Protein AF-A0A927PDJ2-F1 (afdb_monomer)

Radius of gyration: 34.71 Å; Cα contacts (8 Å, |Δi|>4): 20; chains: 1; bounding box: 77×78×82 Å

Structure (mmCIF, N/CA/C/O backbone):
data_AF-A0A927PDJ2-F1
#
_entry.id   AF-A0A927PDJ2-F1
#
loop_
_atom_site.group_PDB
_atom_site.id
_atom_site.type_symbol
_atom_site.label_atom_id
_atom_site.label_alt_id
_atom_site.label_comp_id
_atom_site.label_asym_id
_atom_site.label_entity_id
_atom_site.label_seq_id
_atom_site.pdbx_PDB_ins_code
_atom_site.Cartn_x
_atom_site.Cartn_y
_atom_site.Cartn_z
_atom_site.occupancy
_atom_site.B_iso_or_equiv
_atom_site.auth_seq_id
_atom_site.auth_comp_id
_atom_site.auth_asym_id
_atom_site.auth_atom_id
_atom_site.pdbx_PDB_model_num
ATOM 1 N N . MET A 1 1 ? -15.426 13.709 21.099 1.00 88.38 1 MET A N 1
ATOM 2 C CA . MET A 1 1 ? -14.169 13.792 20.316 1.00 88.38 1 MET A CA 1
ATOM 3 C C . MET A 1 1 ? -14.455 14.051 18.842 1.00 88.38 1 MET A C 1
ATOM 5 O O . MET A 1 1 ? -15.577 13.805 18.399 1.00 88.38 1 MET A O 1
ATOM 9 N N . GLN A 1 2 ? -13.454 14.528 18.102 1.00 93.75 2 GLN A N 1
ATOM 10 C CA . GLN A 1 2 ? -13.494 14.641 16.637 1.00 93.75 2 GLN A CA 1
ATOM 11 C C . GLN A 1 2 ? -13.082 13.318 15.967 1.00 93.75 2 GLN A C 1
ATOM 13 O O . GLN A 1 2 ? -12.457 12.469 16.603 1.00 93.75 2 GLN A O 1
ATOM 18 N N . CYS A 1 3 ? -13.421 13.139 14.687 1.00 94.88 3 CYS A N 1
ATOM 19 C CA . CYS A 1 3 ? -13.137 11.893 13.962 1.00 94.88 3 CYS A CA 1
ATOM 20 C C . CYS A 1 3 ? -11.627 11.624 13.852 1.00 94.88 3 CYS A C 1
ATOM 22 O O . CYS A 1 3 ? -11.191 10.485 13.950 1.00 94.88 3 CYS A O 1
ATOM 24 N N . GLU A 1 4 ? -10.821 12.668 13.690 1.00 95.00 4 GLU A N 1
ATOM 25 C CA . GLU A 1 4 ? -9.362 12.603 13.574 1.00 95.00 4 GLU A CA 1
ATOM 26 C C . GLU A 1 4 ? -8.723 12.120 14.882 1.00 95.00 4 GLU A C 1
ATOM 28 O O . GLU A 1 4 ? -7.801 11.308 14.872 1.00 95.00 4 GLU A O 1
ATOM 33 N N . GLN A 1 5 ? -9.267 12.567 16.018 1.00 93.12 5 GLN A N 1
ATOM 34 C CA . GLN A 1 5 ? -8.843 12.116 17.345 1.00 93.12 5 GLN A CA 1
ATOM 35 C C . GLN A 1 5 ? -9.188 10.640 17.550 1.00 93.12 5 GLN A C 1
ATOM 37 O O . GLN A 1 5 ? -8.344 9.874 18.006 1.00 93.12 5 GLN A O 1
ATOM 42 N N . PHE A 1 6 ? -10.390 10.219 17.146 1.00 94.88 6 PHE A N 1
ATOM 43 C CA . PHE A 1 6 ? -10.770 8.808 17.158 1.00 94.88 6 PHE A CA 1
ATOM 44 C C . PHE A 1 6 ? -9.815 7.952 16.311 1.00 94.88 6 PHE A C 1
ATOM 46 O O . PHE A 1 6 ? -9.338 6.928 16.788 1.00 94.88 6 PHE A O 1
ATOM 53 N N . LEU A 1 7 ? -9.483 8.392 15.091 1.00 93.75 7 LEU A N 1
ATOM 54 C CA . LEU A 1 7 ? -8.560 7.674 14.205 1.00 93.75 7 LEU A CA 1
ATOM 55 C C . LEU A 1 7 ? -7.171 7.494 14.828 1.00 93.75 7 LEU A C 1
ATOM 57 O O . LEU A 1 7 ? -6.574 6.436 14.662 1.00 93.75 7 LEU A O 1
ATOM 61 N N . SER A 1 8 ? -6.676 8.483 15.578 1.00 94.62 8 SER A N 1
ATOM 62 C CA . SER A 1 8 ? -5.396 8.355 16.290 1.00 94.62 8 SER A CA 1
ATOM 63 C C . SER A 1 8 ? -5.426 7.345 17.445 1.00 94.62 8 SER A C 1
ATOM 65 O O . SER A 1 8 ? -4.392 6.782 17.781 1.00 94.62 8 SER A O 1
ATOM 67 N N . LEU A 1 9 ? -6.604 7.094 18.027 1.00 94.12 9 LEU A N 1
ATOM 68 C CA . LEU A 1 9 ? -6.817 6.148 19.129 1.00 94.12 9 LEU A CA 1
ATOM 69 C C . LEU A 1 9 ? -7.278 4.765 18.643 1.00 94.12 9 LEU A C 1
ATOM 71 O O . LEU A 1 9 ? -7.544 3.882 19.456 1.00 94.12 9 LEU A O 1
ATOM 75 N N . LEU A 1 10 ? -7.420 4.575 17.329 1.00 92.81 10 LEU A N 1
ATOM 76 C CA . LEU A 1 10 ? -8.051 3.395 16.745 1.00 92.81 10 LEU A CA 1
ATOM 77 C C . LEU A 1 10 ? -7.231 2.118 16.961 1.00 92.81 10 LEU A C 1
ATOM 79 O O . LEU A 1 10 ? -7.797 1.077 17.294 1.00 92.81 10 LEU A O 1
ATOM 83 N N . ASP A 1 11 ? -5.910 2.200 16.807 1.00 91.94 11 ASP A N 1
ATOM 84 C CA . ASP A 1 11 ? -5.024 1.055 17.033 1.00 91.94 11 ASP A CA 1
ATOM 85 C C . ASP A 1 11 ? -5.025 0.643 18.511 1.00 91.94 11 ASP A C 1
ATOM 87 O O . ASP A 1 11 ? -5.145 -0.541 18.827 1.00 91.94 11 ASP A O 1
ATOM 91 N N . ASP A 1 12 ? -4.989 1.616 19.426 1.00 93.94 12 ASP A N 1
ATOM 92 C CA . ASP A 1 12 ? -5.076 1.359 20.866 1.00 93.94 12 ASP A CA 1
ATOM 93 C C . ASP A 1 12 ? -6.450 0.808 21.276 1.00 93.94 12 ASP A C 1
ATOM 95 O O . ASP A 1 12 ? -6.550 -0.065 22.142 1.00 93.94 12 ASP A O 1
ATOM 99 N N . TRP A 1 13 ? -7.526 1.270 20.630 1.00 92.25 13 TRP A N 1
ATOM 100 C CA . TRP A 1 13 ? -8.870 0.712 20.795 1.00 92.25 13 TRP A CA 1
ATOM 101 C C . TRP A 1 13 ? -8.919 -0.756 20.376 1.00 92.25 13 TRP A C 1
ATOM 103 O O . TRP A 1 13 ? -9.406 -1.595 21.135 1.00 92.25 13 TRP A O 1
ATOM 113 N N . LYS A 1 14 ? -8.371 -1.078 19.202 1.00 90.69 14 LYS A N 1
ATOM 114 C CA . LYS A 1 14 ? -8.325 -2.445 18.670 1.00 90.69 14 LYS A CA 1
ATOM 115 C C . LYS A 1 14 ? -7.503 -3.384 19.557 1.00 90.69 14 LYS A C 1
ATOM 117 O O . LYS A 1 14 ? -7.877 -4.540 19.736 1.00 90.69 14 LYS A O 1
ATOM 122 N N . ASN A 1 15 ? -6.408 -2.886 20.124 1.00 91.06 15 ASN A N 1
ATOM 123 C CA . ASN A 1 15 ? -5.528 -3.662 20.998 1.00 91.06 15 ASN A CA 1
ATOM 124 C C . ASN A 1 15 ? -6.004 -3.700 22.462 1.00 91.06 15 ASN A C 1
ATOM 126 O O . ASN A 1 15 ? -5.411 -4.405 23.278 1.00 91.06 15 ASN A O 1
ATOM 130 N N . GLY A 1 16 ? -7.059 -2.954 22.811 1.00 91.62 16 GLY A N 1
ATOM 131 C CA . GLY A 1 16 ? -7.578 -2.865 24.178 1.00 91.62 16 GLY A CA 1
ATOM 132 C C . GLY A 1 16 ? -6.630 -2.167 25.160 1.00 91.62 16 GLY A C 1
ATOM 133 O O . GLY A 1 16 ? -6.734 -2.389 26.364 1.00 91.62 16 GLY A O 1
ATOM 134 N N . THR A 1 17 ? -5.702 -1.343 24.666 1.00 94.44 17 THR A N 1
ATOM 135 C CA . THR A 1 17 ? -4.664 -0.659 25.462 1.00 94.44 17 THR A CA 1
ATOM 136 C C . THR A 1 17 ? -5.080 0.732 25.945 1.00 94.44 17 THR A C 1
ATOM 138 O O . THR A 1 17 ? -4.336 1.370 26.690 1.00 94.44 17 THR A O 1
ATOM 141 N N . LEU A 1 18 ? -6.266 1.211 25.558 1.00 93.56 18 LEU A N 1
ATOM 142 C CA . LEU A 1 18 ? -6.776 2.523 25.961 1.00 93.56 18 LEU A CA 1
ATOM 143 C C . LEU A 1 18 ? -7.040 2.633 27.467 1.00 93.56 18 LEU A C 1
ATOM 145 O O . LEU A 1 18 ? -7.547 1.713 28.113 1.00 93.56 18 LEU A O 1
ATOM 149 N N . ALA A 1 19 ? -6.796 3.828 28.010 1.00 92.81 19 ALA A N 1
ATOM 150 C CA . ALA A 1 19 ? -7.185 4.159 29.375 1.00 92.81 19 ALA A CA 1
ATOM 151 C C . ALA A 1 19 ? -8.718 4.194 29.526 1.00 92.81 19 ALA A C 1
ATOM 153 O O . ALA A 1 19 ? -9.447 4.539 28.595 1.00 92.81 19 ALA A O 1
ATOM 154 N N . SER A 1 20 ? -9.224 3.913 30.731 1.00 89.94 20 SER A N 1
ATOM 155 C CA . SER A 1 20 ? -10.668 3.818 31.009 1.00 89.94 20 SER A CA 1
ATOM 156 C C . SER A 1 20 ? -11.465 5.071 30.620 1.00 89.94 20 SER A C 1
ATOM 158 O O . SER A 1 20 ? -12.577 4.952 30.108 1.00 89.94 20 SER A O 1
ATOM 160 N N . ALA A 1 21 ? -10.889 6.263 30.804 1.00 90.38 21 ALA A N 1
ATOM 161 C CA . ALA A 1 21 ? -11.501 7.523 30.380 1.00 90.38 21 ALA A CA 1
ATOM 162 C C . ALA A 1 21 ? -11.645 7.607 28.849 1.00 90.38 21 ALA A C 1
ATOM 164 O O . ALA A 1 21 ? -12.719 7.917 28.340 1.00 90.38 21 ALA A O 1
ATOM 165 N N . GLN A 1 22 ? -10.595 7.239 28.110 1.00 91.88 22 GLN A N 1
ATOM 166 C CA . GLN A 1 22 ? -10.586 7.272 26.645 1.00 91.88 22 GLN A CA 1
ATOM 167 C C . GLN A 1 22 ? -11.526 6.222 26.048 1.00 91.88 22 GLN A C 1
ATOM 169 O O . GLN A 1 22 ? -12.207 6.495 25.064 1.00 91.88 22 GLN A O 1
ATOM 174 N N . VAL A 1 23 ? -11.628 5.042 26.669 1.00 93.62 23 VAL A N 1
ATOM 175 C CA . VAL A 1 23 ? -12.596 4.008 26.270 1.00 93.62 23 VAL A CA 1
ATOM 176 C C . VAL A 1 23 ? -14.021 4.559 26.301 1.00 93.62 23 VAL A C 1
ATOM 178 O O . VAL A 1 23 ? -14.796 4.308 25.378 1.00 93.62 23 VAL A O 1
ATOM 181 N N . GLN A 1 24 ? -14.375 5.307 27.349 1.00 94.12 24 GLN A N 1
ATOM 182 C CA . GLN A 1 24 ? -15.714 5.872 27.476 1.00 94.12 24 GLN A CA 1
ATOM 183 C C . GLN A 1 24 ? -15.980 6.937 26.408 1.00 94.12 24 GLN A C 1
ATOM 185 O O . GLN A 1 24 ? -17.028 6.898 25.762 1.00 94.12 24 GLN A O 1
ATOM 190 N N . GLU A 1 25 ? -15.017 7.828 26.168 1.00 93.81 25 GLU A N 1
ATOM 191 C CA . GLU A 1 25 ? -15.133 8.839 25.115 1.00 93.81 25 GLU A CA 1
ATOM 192 C C . GLU A 1 25 ? -15.280 8.194 23.727 1.00 93.81 25 GLU A C 1
ATOM 194 O O . GLU A 1 25 ? -16.110 8.631 22.924 1.00 93.81 25 GLU A O 1
ATOM 199 N N . VAL A 1 26 ? -14.503 7.143 23.431 1.00 94.31 26 VAL A N 1
ATOM 200 C CA . VAL A 1 26 ? -14.568 6.437 22.141 1.00 94.31 26 VAL A CA 1
ATOM 201 C C . VAL A 1 26 ? -15.934 5.783 21.966 1.00 94.31 26 VAL A C 1
ATOM 203 O O . VAL A 1 26 ? -16.547 5.927 20.909 1.00 94.31 26 VAL A O 1
ATOM 206 N N . LYS A 1 27 ? -16.464 5.130 23.007 1.00 94.25 27 LYS A N 1
ATOM 207 C CA . LYS A 1 27 ? -17.817 4.552 22.970 1.00 94.25 27 LYS A CA 1
ATOM 208 C C . LYS A 1 27 ? -18.877 5.608 22.679 1.00 94.25 27 LYS A C 1
ATOM 210 O O . LYS A 1 27 ? -19.725 5.395 21.815 1.00 94.25 27 LYS A O 1
ATOM 215 N N . GLU A 1 28 ? -18.819 6.751 23.355 1.00 95.00 28 GLU A N 1
ATOM 216 C CA . GLU A 1 28 ? -19.758 7.852 23.126 1.00 95.00 28 GLU A CA 1
ATOM 217 C C . GLU A 1 28 ? -19.665 8.396 21.690 1.00 95.00 28 GLU A C 1
ATOM 219 O O . GLU A 1 28 ? -20.682 8.649 21.034 1.00 95.00 28 GLU A O 1
ATOM 224 N N . HIS A 1 29 ? -18.452 8.495 21.146 1.00 95.56 29 HIS A N 1
ATOM 225 C CA . HIS A 1 29 ? -18.252 8.882 19.753 1.00 95.56 29 HIS A CA 1
ATOM 226 C C . HIS A 1 29 ? -18.829 7.864 18.767 1.00 95.56 29 HIS A C 1
ATOM 228 O O . HIS A 1 29 ? -19.494 8.247 17.809 1.00 95.56 29 HIS A O 1
ATOM 234 N N . LEU A 1 30 ? -18.628 6.568 19.001 1.00 94.94 30 LEU A N 1
ATOM 235 C CA . LEU A 1 30 ? -19.159 5.511 18.137 1.00 94.94 30 LEU A CA 1
ATOM 236 C C . LEU A 1 30 ? -20.690 5.439 18.163 1.00 94.94 30 LEU A C 1
ATOM 238 O O . LEU A 1 30 ? -21.296 5.073 17.158 1.00 94.94 30 LEU A O 1
ATOM 242 N N . HIS A 1 31 ? -21.318 5.831 19.274 1.00 95.12 31 HIS A N 1
ATOM 243 C CA . HIS A 1 31 ? -22.772 5.975 19.355 1.00 95.12 31 HIS A CA 1
ATOM 244 C C . HIS A 1 31 ? -23.313 7.159 18.542 1.00 95.12 31 HIS A C 1
ATOM 246 O O . HIS A 1 31 ? -24.457 7.115 18.095 1.00 95.12 31 HIS A O 1
ATOM 252 N N . THR A 1 32 ? -22.514 8.210 18.353 1.00 94.81 32 THR A N 1
ATOM 253 C CA . THR A 1 32 ? -22.948 9.460 17.705 1.00 94.81 32 THR A CA 1
ATOM 254 C C . THR A 1 32 ? -22.473 9.594 16.256 1.00 94.81 32 THR A C 1
ATOM 256 O O . THR A 1 32 ? -23.109 10.292 15.467 1.00 94.81 32 THR A O 1
ATOM 259 N N . CYS A 1 33 ? -21.391 8.911 15.871 1.00 96.19 33 CYS A N 1
ATOM 260 C CA . CYS A 1 33 ? -20.757 9.028 14.561 1.00 96.19 33 CYS A CA 1
ATOM 261 C C . CYS A 1 33 ? -20.900 7.737 13.723 1.00 96.19 33 CYS A C 1
ATOM 263 O O . CYS A 1 33 ? -20.095 6.808 13.864 1.00 96.19 33 CYS A O 1
ATOM 265 N N . PRO A 1 34 ? -21.851 7.680 12.769 1.00 94.88 34 PRO A N 1
ATOM 266 C CA . PRO A 1 34 ? -22.062 6.496 11.930 1.00 94.88 34 PRO A CA 1
ATOM 267 C C . PRO A 1 34 ? -20.883 6.200 10.989 1.00 94.88 34 PRO A C 1
ATOM 269 O O . PRO A 1 34 ? -20.644 5.045 10.632 1.00 94.88 34 PRO A O 1
ATOM 272 N N . ARG A 1 35 ? -20.100 7.219 10.606 1.00 94.38 35 ARG A N 1
ATOM 273 C CA . ARG A 1 35 ? -18.895 7.041 9.779 1.00 94.38 35 ARG A CA 1
ATOM 274 C C . ARG A 1 35 ? -17.832 6.223 10.514 1.00 94.38 35 ARG A C 1
ATOM 276 O O . ARG A 1 35 ? -17.328 5.251 9.960 1.00 94.38 35 ARG A O 1
ATOM 283 N N . CYS A 1 36 ? -17.517 6.594 11.753 1.00 95.19 36 CYS A N 1
ATOM 284 C CA . CYS A 1 36 ? -16.528 5.881 12.562 1.00 95.19 36 CYS A CA 1
ATOM 285 C C . CYS A 1 36 ? -17.025 4.485 12.959 1.00 95.19 36 CYS A C 1
ATOM 287 O O . CYS A 1 36 ? -16.246 3.536 12.947 1.00 95.19 36 CYS A O 1
ATOM 289 N N . GLN A 1 37 ? -18.331 4.326 13.199 1.00 94.88 37 GLN A N 1
ATOM 290 C CA . GLN A 1 37 ? -18.936 3.009 13.413 1.00 94.88 37 GLN A CA 1
ATOM 291 C C . GLN A 1 37 ? -18.773 2.088 12.194 1.00 94.88 37 GLN A C 1
ATOM 293 O O . GLN A 1 37 ? -18.439 0.914 12.338 1.00 94.88 37 GLN A O 1
ATOM 298 N N . THR A 1 38 ? -18.994 2.617 10.988 1.00 94.31 38 THR A N 1
ATOM 299 C CA . THR A 1 38 ? -18.814 1.858 9.741 1.00 94.31 38 THR A CA 1
ATOM 300 C C . THR A 1 38 ? -17.356 1.452 9.552 1.00 94.31 38 THR A C 1
ATOM 302 O O . THR A 1 38 ? -17.081 0.325 9.155 1.00 94.31 38 THR A O 1
ATOM 305 N N . LEU A 1 39 ? -16.422 2.348 9.877 1.00 92.94 39 LEU A N 1
ATOM 306 C CA . LEU A 1 39 ? -14.992 2.075 9.778 1.00 92.94 39 LEU A CA 1
ATOM 307 C C . LEU A 1 39 ? -14.563 0.914 10.684 1.00 92.94 39 LEU A C 1
ATOM 309 O O . LEU A 1 39 ? -13.834 0.042 10.219 1.00 92.94 39 LEU A O 1
ATOM 313 N N . ILE A 1 40 ? -15.046 0.866 11.932 1.00 92.50 40 ILE A N 1
ATOM 314 C CA . ILE A 1 40 ? -14.781 -0.272 12.828 1.00 92.50 40 ILE A CA 1
ATOM 315 C C . ILE A 1 40 ? -15.307 -1.570 12.218 1.00 92.50 40 ILE A C 1
ATOM 317 O O . ILE A 1 40 ? -14.553 -2.530 12.113 1.00 92.50 40 ILE A O 1
ATOM 321 N N . LYS A 1 41 ? -16.558 -1.580 11.744 1.00 90.62 41 LYS A N 1
ATOM 322 C CA . LYS A 1 41 ? -17.147 -2.778 11.126 1.00 90.62 41 LYS A CA 1
ATOM 323 C C . LYS A 1 41 ? -16.333 -3.267 9.933 1.00 90.62 41 LYS A C 1
ATOM 325 O O . LYS A 1 41 ? -16.004 -4.439 9.860 1.00 90.62 41 LYS A O 1
ATOM 330 N N . MET A 1 42 ? -15.919 -2.361 9.044 1.00 89.38 42 MET A N 1
ATOM 331 C CA . MET A 1 42 ? -15.063 -2.718 7.907 1.00 89.38 42 MET A CA 1
ATOM 332 C C . MET A 1 42 ? -13.742 -3.358 8.351 1.00 89.38 42 MET A C 1
ATOM 334 O O . MET A 1 42 ? -13.264 -4.278 7.697 1.00 89.38 42 MET A O 1
ATOM 338 N N . GLN A 1 43 ? -13.142 -2.883 9.446 1.00 88.56 43 GLN A N 1
ATOM 339 C CA . GLN A 1 43 ? -11.913 -3.466 9.985 1.00 88.56 43 GLN A CA 1
ATOM 340 C C . GLN A 1 43 ? -12.135 -4.809 10.686 1.00 88.56 43 GLN A C 1
ATOM 342 O O . GLN A 1 43 ? -11.233 -5.642 10.659 1.00 88.56 43 GLN A O 1
ATOM 347 N N . GLU A 1 44 ? -13.297 -5.025 11.300 1.00 87.31 44 GLU A N 1
ATOM 348 C CA . GLU A 1 44 ? -13.699 -6.311 11.887 1.00 87.31 44 GLU A CA 1
ATOM 349 C C . GLU A 1 44 ? -14.033 -7.351 10.805 1.00 87.31 44 GLU A C 1
ATOM 351 O O . GLU A 1 44 ? -13.708 -8.528 10.959 1.00 87.31 44 GLU A O 1
ATOM 356 N N . ASP A 1 45 ? -14.604 -6.907 9.684 1.00 86.06 45 ASP A N 1
ATOM 357 C CA . ASP A 1 45 ? -14.964 -7.753 8.544 1.00 86.06 45 ASP A CA 1
ATOM 358 C C . ASP A 1 45 ? -13.745 -8.131 7.686 1.00 86.06 45 ASP A C 1
ATOM 360 O O . ASP A 1 45 ? -13.720 -9.191 7.060 1.00 86.06 45 ASP A O 1
ATOM 364 N N . LEU A 1 46 ? -12.705 -7.290 7.650 1.00 83.19 46 LEU A N 1
ATOM 365 C CA . LEU A 1 46 ? -11.543 -7.502 6.785 1.00 83.19 46 LEU A CA 1
ATOM 366 C C . LEU A 1 46 ? -10.814 -8.832 7.071 1.00 83.19 46 LEU A C 1
ATOM 368 O O . LEU A 1 46 ? -10.569 -9.570 6.118 1.00 83.19 46 LEU A O 1
ATOM 372 N N . PRO A 1 47 ? -10.509 -9.212 8.329 1.00 80.44 47 PRO A N 1
ATOM 373 C CA . PRO A 1 47 ? -9.945 -10.523 8.633 1.00 80.44 47 PRO A CA 1
ATOM 374 C C . PRO A 1 47 ? -10.829 -11.690 8.189 1.00 80.44 47 PRO A C 1
ATOM 376 O O . PRO A 1 47 ? -10.287 -12.716 7.801 1.00 80.44 47 PRO A O 1
ATOM 379 N N . LEU A 1 48 ? -12.161 -11.544 8.205 1.00 76.88 48 LEU A N 1
ATOM 380 C CA . LEU A 1 48 ? -13.087 -12.598 7.768 1.00 76.88 48 LEU A CA 1
ATOM 381 C C . LEU A 1 48 ? -13.017 -12.834 6.255 1.00 76.88 48 LEU A C 1
ATOM 383 O O . LEU A 1 48 ? -13.178 -13.964 5.808 1.00 76.88 48 LEU A O 1
ATOM 387 N N . LEU A 1 49 ? -12.733 -11.791 5.471 1.00 71.19 49 LEU A N 1
ATOM 388 C CA . LEU A 1 49 ? -12.533 -11.906 4.021 1.00 71.19 49 LEU A CA 1
ATOM 389 C C . LEU A 1 49 ? -11.223 -12.611 3.650 1.00 71.19 49 LEU A C 1
ATOM 391 O O . LEU A 1 49 ? -11.105 -13.145 2.550 1.00 71.19 49 LEU A O 1
ATOM 395 N N . PHE A 1 50 ? -10.244 -12.594 4.552 1.00 70.44 50 PHE A N 1
ATOM 396 C CA . PHE A 1 50 ? -8.933 -13.212 4.360 1.00 70.44 50 PHE A CA 1
ATOM 397 C C . PHE A 1 50 ? -8.717 -14.432 5.264 1.00 70.44 50 PHE A C 1
ATOM 399 O O . PHE A 1 50 ? -7.599 -14.940 5.344 1.00 70.44 50 PHE A O 1
ATOM 406 N N . ALA A 1 51 ? -9.763 -14.893 5.953 1.00 66.81 51 ALA A N 1
ATOM 407 C CA . ALA A 1 51 ? -9.700 -16.061 6.812 1.00 66.81 51 ALA A CA 1
ATOM 408 C C . ALA A 1 51 ? -9.587 -17.323 5.946 1.00 66.81 51 ALA A C 1
ATOM 410 O O . ALA A 1 51 ? -10.537 -17.705 5.271 1.00 66.81 51 ALA A O 1
ATOM 411 N N . ASP A 1 52 ? -8.401 -17.935 5.968 1.00 60.06 52 ASP A N 1
ATOM 412 C CA . ASP A 1 52 ? -8.071 -19.302 5.534 1.00 60.06 52 ASP A CA 1
ATOM 413 C C . ASP A 1 52 ? -8.500 -19.768 4.129 1.00 60.06 52 ASP A C 1
ATOM 415 O O . ASP A 1 52 ? -8.387 -20.955 3.814 1.00 60.06 52 ASP A O 1
ATOM 419 N N . GLU A 1 53 ? -8.881 -18.869 3.222 1.00 65.44 53 GLU A N 1
ATOM 420 C CA . GLU A 1 53 ? -8.958 -19.221 1.805 1.00 65.44 53 GLU A CA 1
ATOM 421 C C . GLU A 1 53 ? -7.529 -19.250 1.243 1.00 65.44 53 GLU A C 1
ATOM 423 O O . GLU A 1 53 ? -6.958 -18.235 0.829 1.00 65.44 53 GLU A O 1
ATOM 428 N N . ALA A 1 54 ? -6.910 -20.431 1.282 1.00 67.88 54 ALA A N 1
ATOM 429 C CA . ALA A 1 54 ? -5.619 -20.657 0.654 1.00 67.88 54 ALA A CA 1
ATOM 430 C C . ALA A 1 54 ? -5.721 -20.281 -0.829 1.00 67.88 54 ALA A C 1
ATOM 432 O O . ALA A 1 54 ? -6.390 -20.957 -1.612 1.00 67.88 54 ALA A O 1
ATOM 433 N N . VAL A 1 55 ? -5.052 -19.192 -1.220 1.00 75.56 55 VAL A N 1
ATOM 434 C CA . VAL A 1 55 ? -4.980 -18.782 -2.623 1.00 75.56 55 VAL A CA 1
ATOM 435 C C . VAL A 1 55 ? -4.434 -19.968 -3.426 1.00 75.56 55 VAL A C 1
ATOM 437 O O . VAL A 1 55 ? -3.341 -20.451 -3.111 1.00 75.56 55 VAL A O 1
ATOM 440 N N . PRO A 1 56 ? -5.156 -20.467 -4.448 1.00 79.94 56 PRO A N 1
ATOM 441 C CA . PRO A 1 56 ? -4.694 -21.613 -5.215 1.00 79.94 56 PRO A CA 1
ATOM 442 C C . PRO A 1 56 ? -3.314 -21.332 -5.811 1.00 79.94 56 PRO A C 1
ATOM 444 O O . PRO A 1 56 ? -3.131 -20.317 -6.481 1.00 79.94 56 PRO A O 1
ATOM 447 N N . ALA A 1 57 ? -2.356 -22.246 -5.635 1.00 77.69 57 ALA A N 1
ATOM 448 C CA . ALA A 1 57 ? -0.999 -22.087 -6.174 1.00 77.69 57 ALA A CA 1
ATOM 449 C C . ALA A 1 57 ? -0.993 -21.823 -7.696 1.00 77.69 57 ALA A C 1
ATOM 451 O O . ALA A 1 57 ? -0.191 -21.052 -8.213 1.00 77.69 57 ALA A O 1
ATOM 452 N N . ALA A 1 58 ? -1.974 -22.376 -8.417 1.00 78.81 58 ALA A N 1
ATOM 453 C CA . ALA A 1 58 ? -2.163 -22.112 -9.841 1.00 78.81 58 ALA A CA 1
ATOM 454 C C . ALA A 1 58 ? -2.419 -20.623 -10.160 1.00 78.81 58 ALA A C 1
ATOM 456 O O . ALA A 1 58 ? -1.996 -20.140 -11.212 1.00 78.81 58 ALA A O 1
ATOM 457 N N . PHE A 1 59 ? -3.084 -19.881 -9.268 1.00 82.88 59 PHE A N 1
ATOM 458 C CA . PHE A 1 59 ? -3.307 -18.445 -9.436 1.00 82.88 59 PHE A CA 1
ATOM 459 C C . PHE A 1 59 ? -1.989 -17.673 -9.317 1.00 82.88 59 PHE A C 1
ATOM 461 O O . PHE A 1 59 ? -1.658 -16.902 -10.222 1.00 82.88 59 PHE A O 1
ATOM 468 N N . THR A 1 60 ? -1.200 -17.931 -8.268 1.00 83.50 60 THR A N 1
ATOM 469 C CA . THR A 1 60 ? 0.102 -17.274 -8.064 1.00 83.50 60 THR A CA 1
ATOM 470 C C . THR A 1 60 ? 1.067 -17.587 -9.201 1.00 83.50 60 THR A C 1
ATOM 472 O O . THR A 1 60 ? 1.690 -16.676 -9.746 1.00 83.50 60 THR A O 1
ATOM 475 N N . ASP A 1 61 ? 1.116 -18.842 -9.644 1.00 84.81 61 ASP A N 1
ATOM 476 C CA . ASP A 1 61 ? 1.995 -19.259 -10.737 1.00 84.81 61 ASP A CA 1
ATOM 477 C C . ASP A 1 61 ? 1.611 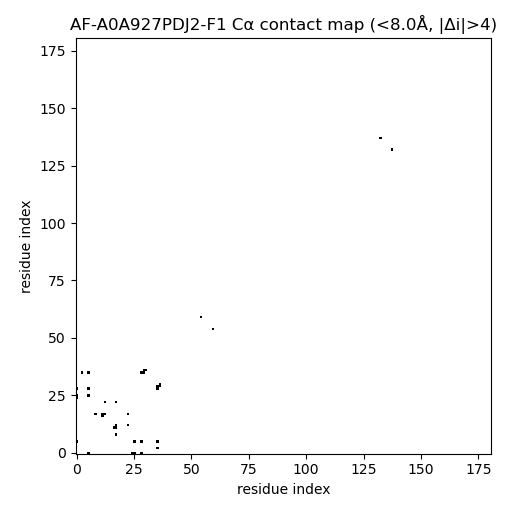-18.583 -12.059 1.00 84.81 61 ASP A C 1
ATOM 479 O O . ASP A 1 61 ? 2.475 -18.078 -12.782 1.00 84.81 61 ASP A O 1
ATOM 483 N N . SER A 1 62 ? 0.310 -18.507 -12.362 1.00 85.88 62 SER A N 1
ATOM 484 C CA . SER A 1 62 ? -0.182 -17.846 -13.577 1.00 85.88 62 SER A CA 1
ATOM 485 C C . SER A 1 62 ? 0.113 -16.341 -13.584 1.00 85.88 62 SER A C 1
ATOM 487 O O . SER A 1 62 ? 0.529 -15.795 -14.611 1.00 85.88 62 SER A O 1
ATOM 489 N N . TRP A 1 63 ? -0.023 -15.682 -12.431 1.00 86.25 63 TRP A N 1
ATOM 490 C CA . TRP A 1 63 ? 0.265 -14.261 -12.263 1.00 86.25 63 TRP A CA 1
ATOM 491 C C . TRP A 1 63 ? 1.757 -13.967 -12.433 1.00 86.25 63 TRP A C 1
ATOM 493 O O . TRP A 1 63 ? 2.142 -13.094 -13.215 1.00 86.25 63 TRP A O 1
ATOM 503 N N . HIS A 1 64 ? 2.612 -14.742 -11.763 1.00 86.50 64 HIS A N 1
ATOM 504 C CA . HIS A 1 64 ? 4.063 -14.596 -11.861 1.00 86.50 64 HIS A CA 1
ATOM 505 C C . HIS A 1 64 ? 4.560 -14.884 -13.283 1.00 86.50 64 HIS A C 1
ATOM 507 O O . HIS A 1 64 ? 5.391 -14.142 -13.814 1.00 86.50 64 HIS A O 1
ATOM 513 N N . ALA A 1 65 ? 4.013 -15.905 -13.949 1.00 88.06 65 ALA A N 1
ATOM 514 C CA . ALA A 1 65 ? 4.330 -16.201 -15.343 1.00 88.06 65 ALA A CA 1
ATOM 515 C C . ALA A 1 65 ? 3.943 -15.046 -16.286 1.00 88.06 65 ALA A C 1
ATOM 517 O O . ALA A 1 65 ? 4.717 -14.702 -17.188 1.00 88.06 65 ALA A O 1
ATOM 518 N N 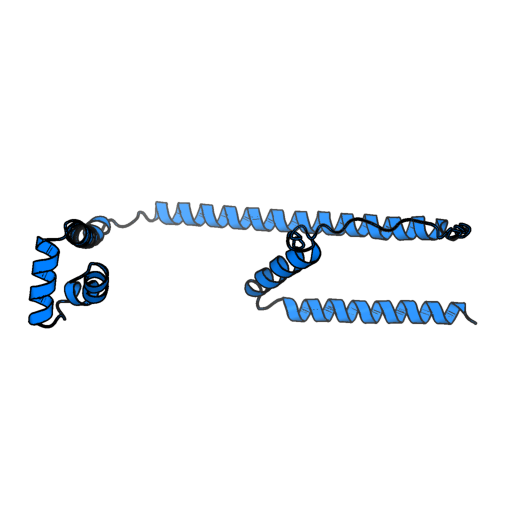. ALA A 1 66 ? 2.783 -14.416 -16.072 1.00 87.12 66 ALA A N 1
ATOM 519 C CA . ALA A 1 66 ? 2.362 -13.244 -16.836 1.00 87.12 66 ALA A CA 1
ATOM 520 C C . ALA A 1 66 ? 3.307 -12.051 -16.613 1.00 87.12 66 ALA A C 1
ATOM 522 O O . ALA A 1 66 ? 3.763 -11.448 -17.591 1.00 87.12 66 ALA A O 1
ATOM 523 N N . LEU A 1 67 ? 3.688 -11.783 -15.359 1.00 85.69 67 LEU A N 1
ATOM 524 C CA . LEU A 1 67 ? 4.639 -10.724 -15.011 1.00 85.69 67 LEU A CA 1
ATOM 525 C C . LEU A 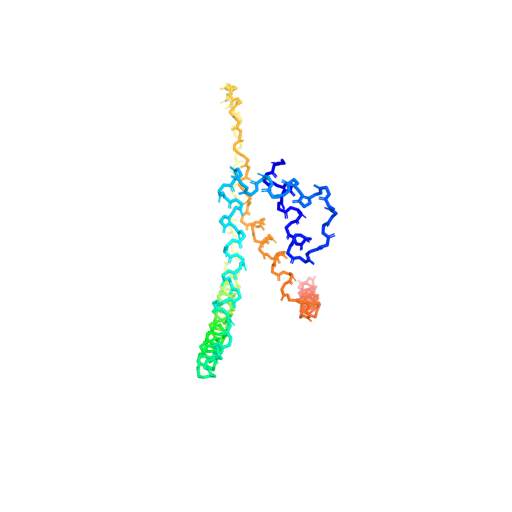1 67 ? 5.993 -10.936 -15.702 1.00 85.69 67 LEU A C 1
ATOM 527 O O . LEU A 1 67 ? 6.519 -10.042 -16.369 1.00 85.69 67 LEU A O 1
ATOM 531 N N . HIS A 1 68 ? 6.554 -12.143 -15.602 1.00 87.19 68 HIS A N 1
ATOM 532 C CA . HIS A 1 68 ? 7.837 -12.465 -16.227 1.00 87.19 68 HIS A CA 1
ATOM 533 C C . HIS A 1 68 ? 7.790 -12.323 -17.750 1.00 87.19 68 HIS A C 1
ATOM 535 O O . HIS A 1 68 ? 8.745 -11.823 -18.356 1.00 87.19 68 HIS A O 1
ATOM 541 N N . LYS A 1 69 ? 6.674 -12.705 -18.380 1.00 87.06 69 LYS A N 1
ATOM 542 C CA . LYS A 1 69 ? 6.471 -12.533 -19.822 1.00 87.06 69 LYS A CA 1
ATOM 543 C C . LYS A 1 69 ? 6.451 -11.056 -20.219 1.00 87.06 69 LYS A C 1
ATOM 545 O O . LYS A 1 69 ? 7.062 -10.693 -21.230 1.00 87.06 69 LYS A O 1
ATOM 550 N N . GLU A 1 70 ? 5.808 -10.202 -19.429 1.00 78.12 70 GLU A N 1
ATOM 551 C CA . GLU A 1 70 ? 5.771 -8.759 -19.667 1.00 78.12 70 GLU A CA 1
ATOM 552 C C . GLU A 1 70 ? 7.156 -8.112 -19.502 1.00 78.12 70 GLU A C 1
ATOM 554 O O . GLU A 1 70 ? 7.621 -7.402 -20.403 1.00 78.12 70 GLU A O 1
ATOM 559 N N . HIS A 1 71 ? 7.872 -8.435 -18.421 1.00 72.94 71 HIS A N 1
ATOM 560 C CA . HIS A 1 71 ? 9.244 -7.966 -18.198 1.00 72.94 71 HIS A CA 1
ATOM 561 C C . HIS A 1 71 ? 10.193 -8.400 -19.327 1.00 72.94 71 HIS A C 1
ATOM 563 O O . HIS A 1 71 ? 10.977 -7.592 -19.844 1.00 72.94 71 HIS A O 1
ATOM 569 N N . ALA A 1 72 ? 10.086 -9.651 -19.784 1.00 77.25 72 ALA A N 1
ATOM 570 C CA . ALA A 1 72 ? 10.877 -10.156 -20.901 1.00 77.25 72 ALA A CA 1
ATOM 571 C C 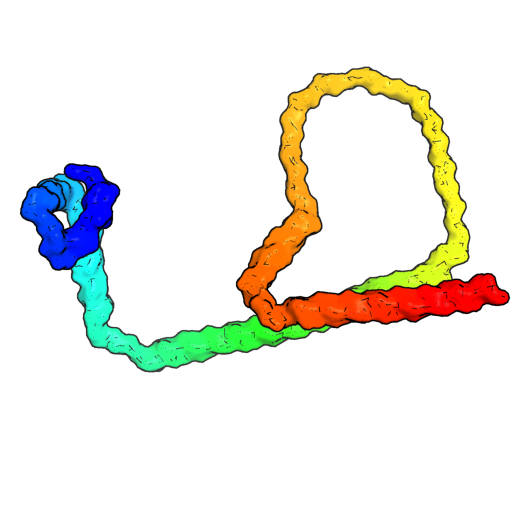. ALA A 1 72 ? 10.568 -9.406 -22.210 1.00 77.25 72 ALA A C 1
ATOM 573 O O . ALA A 1 72 ? 11.496 -9.021 -22.930 1.00 77.25 72 ALA A O 1
ATOM 574 N N . ALA A 1 73 ? 9.292 -9.148 -22.510 1.00 74.62 73 ALA A N 1
ATOM 575 C CA . ALA A 1 73 ? 8.880 -8.402 -23.699 1.00 74.62 73 ALA A CA 1
ATOM 576 C C . ALA A 1 73 ? 9.345 -6.934 -23.666 1.00 74.62 73 ALA A C 1
ATOM 578 O O . ALA A 1 73 ? 9.761 -6.392 -24.695 1.00 74.62 73 ALA A O 1
ATOM 579 N N . ARG A 1 74 ? 9.323 -6.294 -22.491 1.00 70.31 74 ARG A N 1
ATOM 580 C CA . ARG A 1 74 ? 9.817 -4.923 -22.298 1.00 70.31 74 ARG A CA 1
ATOM 581 C C . ARG A 1 74 ? 11.325 -4.825 -22.536 1.00 70.31 74 ARG A C 1
ATOM 583 O O . ARG A 1 74 ? 11.763 -3.959 -23.289 1.00 70.31 74 ARG A O 1
ATOM 590 N N . SER A 1 75 ? 12.111 -5.757 -21.991 1.00 71.00 75 SER A N 1
ATOM 591 C CA . SER A 1 75 ? 13.573 -5.773 -22.185 1.00 71.00 75 SER A CA 1
ATOM 592 C C . SER A 1 75 ? 13.993 -5.967 -23.651 1.00 71.00 75 SER A C 1
ATOM 594 O O . SER A 1 75 ? 15.022 -5.449 -24.088 1.00 71.00 75 SER A O 1
ATOM 596 N N . LYS A 1 76 ? 13.205 -6.721 -24.431 1.00 64.69 76 LYS A N 1
ATOM 597 C CA . LYS A 1 76 ? 13.450 -6.924 -25.866 1.00 64.69 76 LYS A CA 1
ATOM 598 C C . LYS A 1 76 ? 13.160 -5.661 -26.678 1.00 64.69 76 LYS A C 1
ATOM 600 O O . LYS A 1 76 ? 13.933 -5.353 -27.576 1.00 64.69 76 LYS A O 1
ATOM 605 N N . ARG A 1 77 ? 12.102 -4.913 -26.338 1.00 64.81 77 ARG A N 1
ATOM 606 C CA . ARG A 1 77 ? 11.782 -3.628 -26.985 1.00 64.81 77 ARG A CA 1
ATOM 607 C C . ARG A 1 77 ? 12.864 -2.579 -26.754 1.00 64.81 77 ARG A C 1
ATOM 609 O O . ARG A 1 77 ? 13.389 -2.047 -27.723 1.00 64.81 77 ARG A O 1
ATOM 616 N N . ILE A 1 78 ? 13.299 -2.416 -25.502 1.00 65.88 78 ILE A N 1
ATOM 617 C CA . ILE A 1 78 ? 14.365 -1.466 -25.149 1.00 65.88 78 ILE A CA 1
ATOM 618 C C . ILE A 1 78 ? 15.630 -1.731 -25.984 1.00 65.88 78 ILE A C 1
ATOM 620 O O . ILE A 1 78 ? 16.214 -0.800 -26.524 1.00 65.88 78 ILE A O 1
ATOM 624 N N . ARG A 1 79 ? 16.026 -2.998 -26.182 1.00 64.56 79 ARG A N 1
ATOM 625 C CA . ARG A 1 79 ? 17.196 -3.341 -27.013 1.00 64.56 79 ARG A CA 1
ATOM 626 C C . ARG A 1 79 ? 17.081 -2.891 -28.473 1.00 64.56 79 ARG A C 1
ATOM 628 O O . ARG A 1 79 ? 18.091 -2.494 -29.044 1.00 64.56 79 ARG A O 1
ATOM 635 N N . HIS A 1 80 ? 15.896 -2.952 -29.078 1.00 70.62 80 HIS A N 1
ATOM 636 C CA . HIS A 1 80 ? 15.709 -2.505 -30.462 1.00 70.62 80 HIS A CA 1
ATOM 637 C C . HIS A 1 80 ? 15.691 -0.976 -30.581 1.00 70.62 80 HIS A C 1
ATOM 639 O O . HIS A 1 80 ? 16.252 -0.441 -31.537 1.00 70.62 80 HIS A O 1
ATOM 645 N N . ASP A 1 81 ? 15.146 -0.276 -29.586 1.00 68.62 81 ASP A N 1
ATOM 646 C CA . ASP A 1 81 ? 15.086 1.190 -29.584 1.00 68.62 81 ASP A CA 1
ATOM 647 C C . ASP A 1 81 ? 16.489 1.818 -29.501 1.00 68.62 81 ASP A C 1
ATOM 649 O O . ASP A 1 81 ? 16.786 2.780 -30.212 1.00 68.62 81 ASP A O 1
ATOM 653 N N . TRP A 1 82 ? 17.404 1.219 -28.728 1.00 73.69 82 TRP A N 1
ATOM 654 C CA . TRP A 1 82 ? 18.807 1.656 -28.681 1.00 73.69 82 TRP A CA 1
ATOM 655 C C . TRP A 1 82 ? 19.543 1.457 -30.013 1.00 73.69 82 TRP A C 1
ATOM 657 O O . TRP A 1 82 ? 20.373 2.289 -30.383 1.00 73.69 82 TRP A O 1
ATOM 667 N N . ILE A 1 83 ? 19.228 0.395 -30.762 1.00 76.06 83 ILE A N 1
ATOM 668 C CA . ILE A 1 83 ? 19.808 0.161 -32.095 1.00 76.06 83 ILE A CA 1
ATOM 669 C C . ILE A 1 83 ? 19.297 1.213 -33.087 1.00 76.06 83 ILE A C 1
ATOM 671 O O . ILE A 1 83 ? 20.086 1.763 -33.856 1.00 76.06 83 ILE A O 1
ATOM 675 N N . ALA A 1 84 ? 18.002 1.539 -33.043 1.00 74.50 84 ALA A N 1
ATOM 676 C CA . ALA A 1 84 ? 17.423 2.590 -33.877 1.00 74.50 84 ALA A CA 1
ATOM 677 C C . ALA A 1 84 ? 18.026 3.971 -33.557 1.00 74.50 84 ALA A C 1
ATOM 679 O O . ALA A 1 84 ? 18.400 4.709 -34.473 1.00 74.50 84 ALA A O 1
ATOM 680 N N . ALA A 1 85 ? 18.204 4.292 -32.272 1.00 76.00 85 ALA A N 1
ATOM 681 C CA . ALA A 1 85 ? 18.846 5.530 -31.834 1.00 76.00 85 ALA A CA 1
ATOM 682 C C . ALA A 1 85 ? 20.316 5.619 -32.288 1.00 76.00 85 ALA A C 1
ATOM 684 O O . ALA A 1 85 ? 20.745 6.651 -32.810 1.00 76.00 85 ALA A O 1
ATOM 685 N N . ALA A 1 86 ? 21.080 4.528 -32.161 1.00 78.69 86 ALA A N 1
ATOM 686 C CA . ALA A 1 86 ? 22.464 4.466 -32.630 1.00 78.69 86 ALA A CA 1
ATOM 687 C C . ALA A 1 86 ? 22.566 4.639 -34.156 1.00 78.69 86 ALA A C 1
ATOM 689 O O . ALA A 1 86 ? 23.427 5.376 -34.638 1.00 78.69 86 ALA A O 1
ATOM 690 N N . ALA A 1 87 ? 21.662 4.020 -34.922 1.00 81.31 87 ALA A N 1
ATOM 691 C CA . ALA A 1 87 ? 21.608 4.192 -36.371 1.00 81.31 87 ALA A CA 1
ATOM 692 C C . ALA A 1 87 ? 21.318 5.654 -36.759 1.00 81.31 87 ALA A C 1
ATOM 694 O O . ALA A 1 87 ? 22.027 6.215 -37.595 1.00 81.31 87 ALA A O 1
ATOM 695 N N . ALA A 1 88 ? 20.347 6.308 -36.115 1.00 80.50 88 ALA A N 1
ATOM 696 C CA . ALA A 1 88 ? 20.025 7.714 -36.369 1.00 80.50 88 ALA A CA 1
ATOM 697 C C . ALA A 1 88 ? 21.209 8.659 -36.073 1.00 80.50 88 ALA A C 1
ATOM 699 O O . ALA A 1 88 ? 21.475 9.595 -36.835 1.00 80.50 88 ALA A O 1
ATOM 700 N N . LEU A 1 89 ? 21.974 8.382 -35.013 1.00 78.00 89 LEU A N 1
ATOM 701 C CA . LEU A 1 89 ? 23.201 9.117 -34.685 1.00 78.00 89 LEU A CA 1
ATOM 702 C C . LEU A 1 89 ? 24.292 8.929 -35.746 1.00 78.00 89 LEU A C 1
ATOM 704 O O . LEU A 1 89 ? 24.932 9.898 -36.152 1.00 78.00 89 LEU A O 1
ATOM 708 N N . LEU A 1 90 ? 24.481 7.706 -36.248 1.00 83.12 90 LEU A N 1
ATOM 709 C CA . LEU A 1 90 ? 25.456 7.436 -37.308 1.00 83.12 90 LEU A CA 1
ATOM 710 C C . LEU A 1 90 ? 25.066 8.107 -38.632 1.00 83.12 90 LEU A C 1
ATOM 712 O O . LEU A 1 90 ? 25.935 8.652 -39.312 1.00 83.12 90 LEU A O 1
ATOM 716 N N . PHE A 1 91 ? 23.778 8.127 -38.982 1.00 82.62 91 PHE A N 1
ATOM 717 C CA . PHE A 1 91 ? 23.298 8.806 -40.189 1.00 82.62 91 PHE A CA 1
ATOM 718 C C . PHE A 1 91 ? 23.440 10.331 -40.105 1.00 82.62 91 PHE A C 1
ATOM 720 O O . PHE A 1 91 ? 23.853 10.958 -41.081 1.00 82.62 91 PHE A O 1
ATOM 727 N N . THR A 1 92 ? 23.158 10.936 -38.949 1.00 75.00 92 THR A N 1
ATOM 728 C CA . THR A 1 92 ? 23.297 12.391 -38.758 1.00 75.00 92 THR A CA 1
ATOM 729 C C . THR A 1 92 ? 24.763 12.825 -38.697 1.00 75.00 92 THR A C 1
ATOM 731 O O . THR A 1 92 ? 25.147 13.763 -39.398 1.00 75.00 92 THR A O 1
ATOM 734 N N . ALA A 1 93 ? 25.615 12.110 -37.956 1.00 76.44 93 ALA A N 1
ATOM 735 C CA . ALA A 1 93 ? 27.053 12.389 -37.898 1.00 76.44 93 ALA A CA 1
ATOM 736 C C . ALA A 1 93 ? 27.762 12.100 -39.235 1.00 76.44 93 ALA A C 1
ATOM 738 O O . ALA A 1 93 ? 28.586 12.895 -39.693 1.00 76.44 93 ALA A O 1
ATOM 739 N N . GLY A 1 94 ? 27.417 10.992 -39.898 1.00 74.19 94 GLY A N 1
ATOM 740 C CA . GLY A 1 94 ? 27.933 10.650 -41.224 1.00 74.19 94 GLY A CA 1
ATOM 741 C C . GLY A 1 94 ? 27.499 11.658 -42.290 1.00 74.19 94 GLY A C 1
ATOM 742 O O . GLY A 1 94 ? 28.332 12.130 -43.064 1.00 74.19 94 GLY A O 1
ATOM 743 N N . GLY A 1 95 ? 26.224 12.058 -42.283 1.00 70.94 95 GLY A N 1
ATOM 744 C CA . GLY A 1 95 ? 25.693 13.085 -43.179 1.00 70.94 95 GLY A CA 1
ATOM 745 C C . GLY A 1 95 ? 26.382 14.437 -42.992 1.00 70.94 95 GLY A C 1
ATOM 746 O O . GLY A 1 95 ? 26.800 15.042 -43.977 1.00 70.94 95 GLY A O 1
ATOM 747 N N . ALA A 1 96 ? 26.589 14.869 -41.744 1.00 73.44 96 ALA A N 1
ATOM 748 C CA . ALA A 1 96 ? 27.270 16.125 -41.421 1.00 73.44 96 ALA A CA 1
ATOM 749 C C . ALA A 1 96 ? 28.739 16.154 -41.880 1.00 73.44 96 ALA A C 1
ATOM 751 O O . ALA A 1 96 ? 29.238 17.194 -42.308 1.00 73.44 96 ALA A O 1
ATOM 752 N N . LEU A 1 97 ? 29.442 15.018 -41.844 1.00 70.19 97 LEU A N 1
ATOM 753 C CA . LEU A 1 97 ? 30.818 14.928 -42.347 1.00 70.19 97 LEU A CA 1
ATOM 754 C C . LEU A 1 97 ? 30.889 14.962 -43.880 1.00 70.19 97 LEU A C 1
ATOM 756 O O . LEU A 1 97 ? 31.844 15.513 -44.434 1.00 70.19 97 LEU A O 1
ATOM 760 N N . VAL A 1 98 ? 29.894 14.402 -44.572 1.00 73.88 98 VAL A N 1
ATOM 761 C CA . VAL A 1 98 ? 29.814 14.438 -46.041 1.00 73.88 98 VAL A CA 1
ATOM 762 C C . VAL A 1 98 ? 29.434 15.837 -46.535 1.00 73.88 98 VAL A C 1
ATOM 764 O O . VAL A 1 98 ? 30.080 16.354 -47.446 1.00 73.88 98 VAL A O 1
ATOM 767 N N . THR A 1 99 ? 28.459 16.497 -45.906 1.00 63.66 99 THR A N 1
ATOM 768 C CA . THR A 1 99 ? 28.051 17.867 -46.268 1.00 63.66 99 THR A CA 1
ATOM 769 C C . THR A 1 99 ? 29.059 18.921 -45.807 1.00 63.66 99 THR A C 1
ATOM 771 O O . THR A 1 99 ? 29.315 19.881 -46.534 1.00 63.66 99 THR A O 1
ATOM 774 N N . GLY A 1 100 ? 29.731 18.716 -44.670 1.00 57.44 100 GLY A N 1
A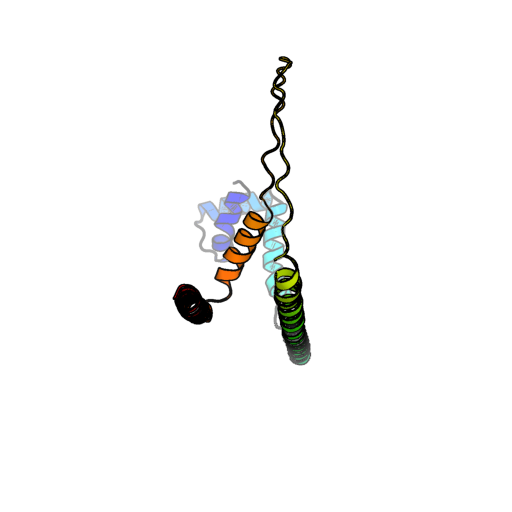TOM 775 C CA . GLY A 1 100 ? 30.807 19.587 -44.185 1.00 57.44 100 GLY A CA 1
ATOM 776 C C . GLY A 1 100 ? 32.033 19.632 -45.104 1.00 57.44 100 GLY A C 1
ATOM 777 O O . GLY A 1 100 ? 32.731 20.643 -45.146 1.00 57.44 100 GLY A O 1
ATOM 778 N N . ARG A 1 101 ? 32.273 18.587 -45.912 1.00 56.53 101 ARG A N 1
ATOM 779 C CA . ARG A 1 101 ? 33.297 18.616 -46.976 1.00 56.53 101 ARG A CA 1
ATOM 780 C C . ARG A 1 101 ? 32.880 19.438 -48.200 1.00 56.53 101 ARG A C 1
ATOM 782 O O . ARG A 1 101 ? 33.755 19.870 -48.944 1.00 56.53 101 ARG A O 1
ATOM 789 N N . LEU A 1 102 ? 31.583 19.677 -48.397 1.00 50.50 102 LEU A N 1
ATOM 790 C CA . LEU A 1 102 ? 31.049 20.505 -49.485 1.00 50.50 102 LEU A CA 1
ATOM 791 C C . LEU A 1 102 ? 30.878 21.979 -49.072 1.00 50.50 102 LEU A C 1
ATOM 793 O O . LEU A 1 102 ? 30.970 22.860 -49.921 1.00 50.50 102 LEU A O 1
ATOM 797 N N . ALA A 1 103 ? 30.720 22.263 -47.774 1.00 50.47 103 ALA A N 1
ATOM 798 C CA . ALA A 1 103 ? 30.593 23.618 -47.223 1.00 50.47 103 ALA A CA 1
ATOM 799 C C . ALA A 1 103 ? 31.919 24.413 -47.143 1.00 50.47 103 ALA A C 1
ATOM 801 O O . ALA A 1 103 ? 31.933 25.551 -46.686 1.00 50.47 103 ALA A O 1
ATOM 802 N N . GLY A 1 104 ? 33.037 23.842 -47.607 1.00 46.69 104 GLY A N 1
ATOM 803 C CA . GLY A 1 104 ? 34.332 24.528 -47.721 1.00 46.69 104 GLY A CA 1
ATOM 804 C C . GLY A 1 104 ? 34.453 25.499 -48.905 1.00 46.69 104 GLY A C 1
ATOM 805 O O . GLY A 1 104 ? 35.554 25.970 -49.179 1.00 46.69 104 GLY A O 1
ATOM 806 N N . ARG A 1 105 ? 33.363 25.784 -49.629 1.00 48.50 105 ARG A N 1
ATOM 807 C CA . ARG A 1 105 ? 33.301 26.846 -50.643 1.00 48.50 105 ARG A CA 1
ATOM 808 C C . ARG A 1 105 ? 32.477 28.007 -50.091 1.00 48.50 105 ARG A C 1
ATOM 810 O O . ARG A 1 105 ? 31.313 27.837 -49.751 1.00 48.50 105 ARG A O 1
ATOM 817 N N . GLU A 1 106 ? 3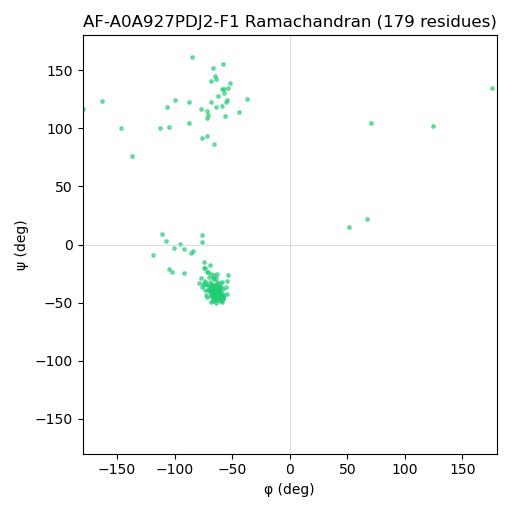3.148 29.146 -49.978 1.00 49.47 106 GLU A N 1
ATOM 818 C CA . GLU A 1 106 ? 32.720 30.421 -49.401 1.00 49.47 106 GLU A CA 1
ATOM 819 C C . GLU A 1 106 ? 31.249 30.785 -49.664 1.00 49.47 106 GLU A C 1
ATOM 821 O O . GLU A 1 106 ? 30.817 30.906 -50.810 1.00 49.47 106 GLU A O 1
ATOM 826 N N . ALA A 1 107 ? 30.506 31.054 -48.589 1.00 45.09 107 ALA A N 1
ATOM 827 C CA . ALA A 1 107 ? 29.310 31.885 -48.640 1.00 45.09 107 ALA A CA 1
ATOM 828 C C . ALA A 1 107 ? 29.695 33.297 -48.153 1.00 45.09 107 ALA A C 1
ATOM 830 O O . ALA A 1 107 ? 30.249 33.419 -47.056 1.00 45.09 107 ALA A O 1
ATOM 831 N N . PRO A 1 108 ? 29.456 34.366 -48.936 1.00 48.59 108 PRO A N 1
ATOM 832 C CA . PRO A 1 108 ? 29.786 35.722 -48.520 1.00 48.59 108 PRO A CA 1
ATOM 833 C C . PRO A 1 108 ? 28.882 36.167 -47.364 1.00 48.59 108 PRO A C 1
ATOM 835 O O . PRO A 1 108 ? 27.685 35.878 -47.336 1.00 48.59 108 PRO A O 1
ATOM 838 N N . ALA A 1 109 ? 29.476 36.879 -46.406 1.00 41.84 109 ALA A N 1
ATOM 839 C CA . ALA A 1 109 ? 28.796 37.414 -45.233 1.00 41.84 109 ALA A CA 1
ATOM 840 C C . ALA A 1 109 ? 27.614 38.325 -45.628 1.00 41.84 109 ALA A C 1
ATOM 842 O O . ALA A 1 109 ? 27.792 39.212 -46.470 1.00 41.84 109 ALA A O 1
ATOM 843 N N . PRO A 1 110 ? 26.424 38.184 -45.012 1.00 45.53 110 PRO A N 1
ATOM 844 C CA . PRO A 1 110 ? 25.355 39.147 -45.213 1.00 45.53 110 PRO A CA 1
ATOM 845 C C . PRO A 1 110 ? 25.712 40.465 -44.513 1.00 45.53 110 PRO A C 1
ATOM 847 O O . PRO A 1 110 ? 25.760 40.562 -43.287 1.00 45.53 110 PRO A O 1
ATOM 850 N N . MET A 1 111 ? 25.960 41.498 -45.316 1.00 41.38 111 MET A N 1
ATOM 851 C CA . MET A 1 111 ? 26.063 42.883 -44.866 1.00 41.38 111 MET A CA 1
ATOM 852 C C . MET A 1 111 ? 24.660 43.385 -44.482 1.00 41.38 111 MET A C 1
ATOM 854 O O . MET A 1 111 ? 23.913 43.867 -45.329 1.00 41.38 111 MET A O 1
ATOM 858 N N . TYR A 1 112 ? 24.291 43.277 -43.205 1.00 42.41 112 TYR A N 1
ATOM 859 C CA . TYR A 1 112 ? 23.112 43.953 -42.656 1.00 42.41 112 TYR A CA 1
ATOM 860 C C . TYR A 1 112 ? 23.512 45.363 -42.199 1.00 42.41 112 TYR A C 1
ATOM 862 O O . TYR A 1 112 ? 24.175 45.541 -41.176 1.00 42.41 112 TYR A O 1
ATOM 870 N N . LYS A 1 113 ? 23.138 46.379 -42.986 1.00 38.75 113 LYS A N 1
ATOM 871 C CA . LYS A 1 113 ? 23.179 47.779 -42.551 1.00 38.75 113 LYS A CA 1
ATOM 872 C C . LYS A 1 113 ? 21.989 48.040 -41.630 1.00 38.75 113 LYS A C 1
ATOM 874 O O . LYS A 1 113 ? 20.844 47.977 -42.058 1.00 38.75 113 LYS A O 1
ATOM 879 N N . SER A 1 114 ? 22.298 48.366 -40.380 1.00 45.88 114 SER A N 1
ATOM 880 C CA . SER A 1 114 ? 21.374 48.965 -39.421 1.00 45.88 114 SER A CA 1
ATOM 881 C C . SER A 1 114 ? 20.950 50.352 -39.910 1.00 45.88 114 SER A C 1
ATOM 883 O O . SER A 1 114 ? 21.790 51.242 -40.054 1.00 45.88 114 SER A O 1
ATOM 885 N N . THR A 1 115 ? 19.656 50.545 -40.149 1.00 39.16 115 THR A N 1
ATOM 886 C CA . THR A 1 115 ? 19.035 51.871 -40.127 1.00 39.16 115 THR A CA 1
ATOM 887 C C . THR A 1 115 ? 18.232 51.979 -38.842 1.00 39.16 115 THR A C 1
ATOM 889 O O . THR A 1 115 ? 17.139 51.430 -38.725 1.00 39.16 115 THR A O 1
ATOM 892 N N . ALA A 1 116 ? 18.815 52.668 -37.866 1.00 47.00 116 ALA A N 1
ATOM 893 C CA . ALA A 1 116 ? 18.107 53.170 -36.706 1.00 47.00 116 ALA A CA 1
ATOM 894 C C . ALA A 1 116 ? 17.217 54.340 -37.144 1.00 47.00 116 ALA A C 1
ATOM 896 O O . ALA A 1 116 ? 17.738 55.373 -37.559 1.00 47.00 116 ALA A O 1
ATOM 897 N N . ALA A 1 117 ? 15.901 54.171 -37.043 1.00 40.06 117 ALA A N 1
ATOM 898 C CA . ALA A 1 117 ? 14.955 55.261 -36.847 1.00 40.06 117 ALA A CA 1
ATOM 899 C C . ALA A 1 117 ? 13.609 54.702 -36.357 1.00 40.06 117 ALA A C 1
ATOM 901 O O . ALA A 1 117 ? 12.994 53.881 -37.029 1.00 40.06 117 ALA A O 1
ATOM 902 N N . ASP A 1 118 ? 13.180 55.221 -35.206 1.00 38.16 118 ASP A N 1
ATOM 903 C CA . ASP A 1 118 ? 11.787 55.532 -34.871 1.00 38.16 118 ASP A CA 1
ATOM 904 C C . ASP A 1 118 ? 10.778 54.393 -34.627 1.00 38.16 118 ASP A C 1
ATOM 906 O O . ASP A 1 118 ? 10.167 53.836 -35.530 1.00 38.16 118 ASP A O 1
ATOM 910 N N . THR A 1 119 ? 10.422 54.140 -33.365 1.00 41.50 119 THR A N 1
ATOM 911 C CA . THR A 1 119 ? 9.430 54.970 -32.650 1.00 41.50 119 THR A CA 1
ATOM 912 C C . THR A 1 119 ? 9.121 54.396 -31.268 1.00 41.50 119 THR A C 1
ATOM 914 O O . THR A 1 119 ? 8.891 53.207 -31.059 1.00 41.50 119 THR A O 1
ATOM 917 N N . SER A 1 120 ? 9.114 55.306 -30.310 1.00 47.50 120 SER A N 1
ATOM 918 C CA . SER A 1 120 ? 8.652 55.169 -28.939 1.00 47.50 120 SER A CA 1
ATOM 919 C C . SER A 1 120 ? 7.146 54.897 -28.872 1.00 47.50 120 SER A C 1
ATOM 921 O O . SER A 1 120 ? 6.371 55.567 -29.548 1.00 47.50 120 SER A O 1
ATOM 923 N N . GLY A 1 121 ? 6.733 54.042 -27.932 1.00 38.25 121 GLY A N 1
ATOM 924 C CA . GLY A 1 121 ? 5.406 54.113 -27.318 1.00 38.25 121 GLY A CA 1
ATOM 925 C C . GLY A 1 121 ? 4.579 52.835 -27.407 1.00 38.25 121 GLY A C 1
ATOM 926 O O . GLY A 1 121 ? 3.954 52.564 -28.421 1.00 38.25 121 GLY A O 1
ATOM 927 N N . ILE A 1 122 ? 4.517 52.090 -26.302 1.00 39.78 122 ILE A N 1
ATOM 928 C CA . ILE A 1 122 ? 3.303 51.876 -25.493 1.00 39.78 122 ILE A CA 1
ATOM 929 C C . ILE A 1 122 ? 3.702 50.970 -24.324 1.00 39.78 122 ILE A C 1
ATOM 931 O O . ILE A 1 122 ? 4.109 49.823 -24.494 1.00 39.78 122 ILE A O 1
ATOM 935 N N . MET A 1 123 ? 3.588 51.516 -23.114 1.00 45.88 123 MET A N 1
ATOM 936 C CA . MET A 1 123 ? 3.557 50.725 -21.894 1.00 45.88 123 MET A CA 1
ATOM 937 C C . MET A 1 123 ? 2.253 49.932 -21.846 1.00 45.88 123 MET A C 1
ATOM 939 O O . MET A 1 123 ? 1.176 50.520 -21.817 1.00 45.88 123 MET A O 1
ATOM 943 N N . LEU A 1 124 ? 2.357 48.612 -21.737 1.00 44.22 124 LEU A N 1
ATOM 944 C CA . LEU A 1 124 ? 1.368 47.802 -21.037 1.00 44.22 124 LEU A CA 1
ATOM 945 C C . LEU A 1 124 ? 2.101 46.627 -20.391 1.00 44.22 124 LEU A C 1
ATOM 947 O O . LEU A 1 124 ? 2.445 45.645 -21.045 1.00 44.22 124 LEU A O 1
ATOM 951 N N . ALA A 1 125 ? 2.353 46.756 -19.088 1.00 46.84 125 ALA A N 1
ATOM 952 C CA . ALA A 1 125 ? 2.763 45.657 -18.229 1.00 46.84 125 ALA A CA 1
ATOM 953 C C . ALA A 1 125 ? 1.603 44.654 -18.140 1.00 46.84 125 ALA A C 1
ATOM 955 O O . ALA A 1 125 ? 0.742 44.731 -17.266 1.00 46.84 125 ALA A O 1
ATOM 956 N N . ARG A 1 126 ? 1.549 43.736 -19.105 1.00 43.22 126 ARG A N 1
ATOM 957 C CA . ARG A 1 126 ? 0.748 42.519 -19.030 1.00 43.22 126 ARG A CA 1
ATOM 958 C C . ARG A 1 126 ? 1.626 41.478 -18.345 1.00 43.22 126 ARG A C 1
ATOM 960 O O . ARG A 1 126 ? 2.741 41.248 -18.804 1.00 43.22 126 ARG A O 1
ATOM 967 N N . ALA A 1 127 ? 1.145 40.917 -17.236 1.00 48.84 127 ALA A N 1
ATOM 968 C CA . ALA A 1 127 ? 1.807 39.835 -16.515 1.00 48.84 127 ALA A CA 1
ATOM 969 C C . ALA A 1 127 ? 2.323 38.790 -17.516 1.00 48.84 127 ALA A C 1
ATOM 971 O O . ALA A 1 127 ? 1.530 38.194 -18.251 1.00 48.84 127 ALA A O 1
ATOM 972 N N . MET A 1 128 ? 3.650 38.652 -17.598 1.00 40.34 128 MET A N 1
ATOM 973 C CA . MET A 1 128 ? 4.278 37.614 -18.404 1.00 40.34 128 MET A CA 1
ATOM 974 C C . MET A 1 128 ? 3.845 36.262 -17.827 1.00 40.34 128 MET A C 1
ATOM 976 O O . MET A 1 128 ? 3.989 36.072 -16.618 1.00 40.34 128 MET A O 1
ATOM 980 N N . PRO A 1 129 ? 3.310 35.330 -18.634 1.00 58.47 129 PRO A N 1
ATOM 981 C CA . PRO A 1 129 ? 3.282 33.936 -18.222 1.00 58.47 129 PRO A CA 1
ATOM 982 C C . PRO A 1 129 ? 4.730 33.505 -17.976 1.00 58.47 129 PRO A C 1
ATOM 984 O O . PRO A 1 129 ? 5.615 33.851 -18.765 1.00 58.47 129 PRO A O 1
ATOM 987 N N . GLU A 1 130 ? 4.974 32.830 -16.852 1.00 60.44 130 GLU A N 1
ATOM 988 C CA . GLU A 1 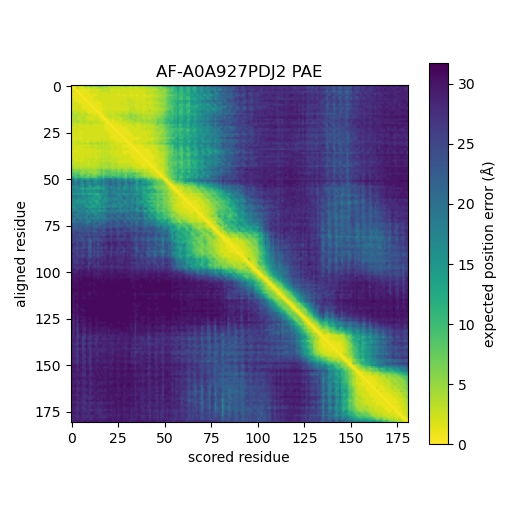130 ? 6.301 32.302 -16.544 1.00 60.44 130 GLU A CA 1
ATOM 989 C C . GLU A 1 130 ? 6.820 31.481 -17.731 1.00 60.44 130 GLU A C 1
ATOM 991 O O . GLU A 1 130 ? 6.027 30.782 -18.374 1.00 60.44 130 GLU A O 1
ATOM 996 N N . PRO A 1 131 ? 8.114 31.606 -18.077 1.00 63.84 131 PRO A N 1
ATOM 997 C CA . PRO A 1 131 ? 8.671 30.881 -19.204 1.00 63.84 131 PRO A CA 1
ATOM 998 C C . PRO A 1 131 ? 8.469 29.390 -18.954 1.00 63.84 131 PRO A C 1
ATOM 1000 O O . PRO A 1 131 ? 8.949 28.856 -17.955 1.00 63.84 131 PRO A O 1
ATOM 1003 N N . GLU A 1 132 ? 7.727 28.729 -19.844 1.00 62.12 132 GLU A N 1
ATOM 1004 C CA . GLU A 1 132 ? 7.597 27.280 -19.778 1.00 62.12 132 GLU A CA 1
ATOM 1005 C C . GLU A 1 132 ? 9.000 26.670 -19.756 1.00 62.12 132 GLU A C 1
ATOM 1007 O O . GLU A 1 132 ? 9.860 27.113 -20.532 1.00 62.12 132 GLU A O 1
ATOM 1012 N N . PRO A 1 133 ? 9.246 25.687 -18.868 1.00 67.50 133 PRO A N 1
ATOM 1013 C CA . PRO A 1 133 ? 10.554 25.083 -18.743 1.00 67.50 133 PRO A CA 1
ATOM 1014 C C . PRO A 1 133 ? 10.958 24.587 -20.116 1.00 67.50 133 PRO A C 1
ATOM 1016 O O . PRO A 1 133 ? 10.231 23.843 -20.788 1.00 67.50 133 PRO A O 1
ATOM 1019 N N . THR A 1 134 ? 12.110 25.067 -20.545 1.00 77.50 134 THR A N 1
ATOM 1020 C CA . THR A 1 134 ? 12.652 24.756 -21.853 1.00 77.50 134 THR A CA 1
ATOM 1021 C C . THR A 1 134 ? 12.821 23.244 -21.993 1.00 77.50 134 THR A C 1
ATOM 1023 O O . THR A 1 134 ? 12.982 22.504 -21.021 1.00 77.50 134 THR A O 1
ATOM 1026 N N . LEU A 1 135 ? 12.812 22.756 -23.230 1.00 68.50 135 LEU A N 1
ATOM 1027 C CA . LEU A 1 135 ? 12.922 21.326 -23.536 1.00 68.50 135 LEU A CA 1
ATOM 1028 C C . LEU A 1 135 ? 14.157 20.666 -22.882 1.00 68.50 135 LEU A C 1
ATOM 1030 O O . LEU A 1 135 ? 14.138 19.475 -22.581 1.00 68.50 135 LEU A O 1
ATOM 1034 N N . TRP A 1 136 ? 15.215 21.443 -22.614 1.00 63.56 136 TRP A N 1
ATOM 1035 C CA . TRP A 1 136 ? 16.407 20.974 -21.910 1.00 63.56 136 TRP A CA 1
ATOM 1036 C C . TRP A 1 136 ? 16.226 20.891 -20.384 1.00 63.56 136 TRP A C 1
ATOM 1038 O O . TRP A 1 136 ? 16.760 19.967 -19.776 1.00 63.56 136 TRP A O 1
ATOM 1048 N N . GLU A 1 137 ? 15.437 21.771 -19.764 1.00 65.31 137 GLU A N 1
ATOM 1049 C CA . GLU A 1 137 ? 15.104 21.700 -18.330 1.00 65.31 137 GLU A CA 1
ATOM 1050 C C . GLU A 1 137 ? 14.188 20.511 -18.032 1.00 65.31 137 GLU A C 1
ATOM 1052 O O . GLU A 1 137 ? 14.421 19.774 -17.075 1.00 65.31 137 GLU A O 1
ATOM 1057 N N . GLN A 1 138 ? 13.213 20.243 -18.907 1.00 78.44 138 GLN A N 1
ATOM 1058 C CA . GLN A 1 138 ? 12.376 19.041 -18.805 1.00 78.44 138 GLN A CA 1
ATOM 1059 C C . GLN A 1 138 ? 13.200 17.760 -19.002 1.00 78.44 138 GLN A C 1
ATOM 1061 O O . GLN A 1 138 ? 13.007 16.777 -18.287 1.00 78.44 138 GLN A O 1
ATOM 1066 N N . ALA A 1 139 ? 14.158 17.765 -19.935 1.00 66.31 139 ALA A N 1
ATOM 1067 C CA . ALA A 1 139 ? 15.056 16.630 -20.134 1.00 66.31 139 ALA A CA 1
ATOM 1068 C C . ALA A 1 139 ? 15.958 16.378 -18.912 1.00 66.31 139 ALA A C 1
ATOM 1070 O O . ALA A 1 139 ? 16.205 15.220 -18.571 1.00 66.31 139 ALA A O 1
ATOM 1071 N N . LEU A 1 140 ? 16.420 17.435 -18.234 1.00 74.06 140 LEU A N 1
ATOM 1072 C CA . LEU A 1 140 ? 17.207 17.317 -17.004 1.00 74.06 140 LEU A CA 1
ATOM 1073 C C . LEU A 1 140 ? 16.385 16.784 -15.825 1.00 74.06 140 LEU A C 1
ATOM 1075 O O . LEU A 1 140 ? 16.914 15.972 -15.073 1.00 74.06 140 LEU A O 1
ATOM 1079 N N . ASP A 1 141 ? 15.113 17.169 -15.687 1.00 75.25 141 ASP A N 1
ATOM 1080 C CA . ASP A 1 141 ? 14.228 16.639 -14.633 1.00 75.25 141 ASP A CA 1
ATOM 1081 C C . ASP A 1 141 ? 13.904 15.146 -14.836 1.00 75.25 141 ASP A C 1
ATOM 1083 O O . ASP A 1 141 ? 13.851 14.355 -13.893 1.00 75.25 141 ASP A O 1
ATOM 1087 N N . VAL A 1 142 ? 13.756 14.718 -16.093 1.00 73.25 142 VAL A N 1
ATOM 1088 C CA . VAL A 1 142 ? 13.600 13.294 -16.428 1.00 73.25 142 VAL A CA 1
ATOM 1089 C C . VAL A 1 142 ? 14.897 12.521 -16.168 1.00 73.25 142 VAL A C 1
ATOM 1091 O O . VAL A 1 142 ? 14.855 11.405 -15.647 1.00 73.25 142 VAL A O 1
ATOM 1094 N N . LEU A 1 143 ? 16.055 13.103 -16.495 1.00 66.56 143 LEU A N 1
ATOM 1095 C CA . LEU A 1 143 ? 17.365 12.487 -16.257 1.00 66.56 143 LEU A CA 1
ATOM 1096 C C . LEU A 1 143 ? 17.725 12.415 -14.767 1.00 66.56 143 LEU A C 1
ATOM 1098 O O . LEU A 1 143 ? 18.323 11.424 -14.349 1.00 66.56 143 LEU A O 1
ATOM 1102 N N . SER A 1 144 ? 17.352 13.414 -13.964 1.00 69.62 144 SER A N 1
ATOM 1103 C CA . SER A 1 144 ? 17.592 13.416 -12.517 1.00 69.62 144 SER A CA 1
ATOM 1104 C C . SER A 1 144 ? 16.749 12.348 -11.816 1.00 69.62 144 SER A C 1
ATOM 1106 O O . SER A 1 144 ? 17.296 11.554 -11.055 1.00 69.62 144 SER A O 1
ATOM 1108 N N . ARG A 1 145 ? 15.460 12.224 -12.163 1.00 69.38 145 ARG A N 1
ATOM 1109 C CA . ARG A 1 145 ? 14.574 11.157 -11.655 1.00 69.38 145 ARG A CA 1
ATOM 1110 C C . ARG A 1 145 ? 14.971 9.756 -12.119 1.00 69.38 145 ARG A C 1
ATOM 1112 O O . ARG A 1 145 ? 14.733 8.783 -11.408 1.00 69.38 145 ARG A O 1
ATOM 1119 N N . ALA A 1 146 ? 15.574 9.633 -13.301 1.00 60.47 146 ALA A N 1
ATOM 1120 C CA . ALA A 1 146 ? 16.115 8.361 -13.779 1.00 60.47 146 ALA A CA 1
ATOM 1121 C C . ALA A 1 146 ? 17.387 7.932 -13.017 1.00 60.47 146 ALA A C 1
ATOM 1123 O O . ALA A 1 146 ? 17.675 6.735 -12.951 1.00 60.47 146 ALA A O 1
ATOM 1124 N N . GLY A 1 147 ? 18.117 8.883 -12.420 1.00 54.62 147 GLY A N 1
ATOM 1125 C CA . GLY A 1 147 ? 19.312 8.629 -11.609 1.00 54.62 147 GLY A CA 1
ATOM 1126 C C . GLY A 1 147 ? 19.038 7.827 -10.334 1.00 54.62 147 GLY A C 1
ATOM 1127 O O . GLY A 1 147 ? 19.886 7.040 -9.921 1.00 54.62 147 GLY A O 1
ATOM 1128 N N . ASP A 1 148 ? 17.830 7.933 -9.776 1.00 58.97 148 ASP A N 1
ATOM 1129 C CA . ASP A 1 148 ? 17.440 7.214 -8.555 1.00 58.97 148 ASP A CA 1
ATOM 1130 C C . ASP A 1 148 ? 17.189 5.708 -8.785 1.00 58.97 148 ASP A C 1
ATOM 1132 O O . ASP A 1 148 ? 17.147 4.930 -7.834 1.00 58.97 148 ASP A O 1
ATOM 1136 N N . TRP A 1 149 ? 17.040 5.264 -10.042 1.00 55.69 149 TRP A N 1
ATOM 1137 C CA . TRP A 1 149 ? 16.696 3.875 -10.392 1.00 55.69 149 TRP A CA 1
ATOM 1138 C C . TRP A 1 149 ? 17.889 3.009 -10.838 1.00 55.69 149 TRP A C 1
ATOM 1140 O O . TRP A 1 149 ? 17.701 1.822 -11.115 1.00 55.69 149 TRP A O 1
ATOM 1150 N N . ILE A 1 150 ? 19.110 3.556 -10.936 1.00 53.00 150 ILE A N 1
ATOM 1151 C CA . ILE A 1 150 ? 20.276 2.834 -11.490 1.00 53.00 150 ILE A CA 1
ATOM 1152 C C . ILE A 1 150 ? 21.534 3.076 -10.629 1.00 53.00 150 ILE A C 1
ATOM 1154 O O . ILE A 1 150 ? 22.416 3.836 -11.032 1.00 53.00 150 ILE A O 1
ATOM 1158 N N . PRO A 1 151 ? 21.660 2.430 -9.455 1.00 52.38 151 PRO A N 1
ATOM 1159 C CA . PRO A 1 151 ? 22.727 2.763 -8.511 1.00 52.38 151 PRO A CA 1
ATOM 1160 C C . PRO A 1 151 ? 24.141 2.296 -8.917 1.00 52.38 151 PRO A C 1
ATOM 1162 O O . PRO A 1 151 ? 25.104 2.896 -8.456 1.00 52.38 151 PRO A O 1
ATOM 1165 N N . ASP A 1 152 ? 24.316 1.317 -9.821 1.00 58.53 152 ASP A N 1
ATOM 1166 C CA . ASP A 1 152 ? 25.632 0.648 -9.961 1.00 58.53 152 ASP A CA 1
ATOM 1167 C C . ASP A 1 152 ? 26.349 0.752 -11.325 1.00 58.53 152 ASP A C 1
ATOM 1169 O O . ASP A 1 152 ? 27.514 0.372 -11.435 1.00 58.53 152 ASP A O 1
ATOM 1173 N N . ILE A 1 153 ? 25.721 1.270 -12.389 1.00 57.88 153 ILE A N 1
ATOM 1174 C CA . ILE A 1 153 ? 26.307 1.209 -13.755 1.00 57.88 153 ILE A CA 1
ATOM 1175 C C . ILE A 1 153 ? 26.885 2.560 -14.219 1.00 57.88 153 ILE A C 1
ATOM 1177 O O . ILE A 1 153 ? 27.752 2.620 -15.097 1.00 57.88 153 ILE A O 1
ATOM 1181 N N . TRP A 1 154 ? 26.452 3.669 -13.618 1.00 59.06 154 TRP A N 1
ATOM 1182 C CA . TRP A 1 154 ? 26.731 5.003 -14.147 1.00 59.06 154 TRP A CA 1
ATOM 1183 C C . TRP A 1 154 ? 28.171 5.528 -13.988 1.00 59.06 154 TRP A C 1
ATOM 1185 O O . TRP A 1 154 ? 28.670 6.107 -14.959 1.00 59.06 154 TRP A O 1
ATOM 1195 N N . PRO A 1 155 ? 28.903 5.315 -12.871 1.00 61.81 155 PRO A N 1
ATOM 1196 C CA . PRO A 1 155 ? 30.234 5.911 -12.726 1.00 61.81 155 PRO A CA 1
ATOM 1197 C C . PRO A 1 155 ? 31.231 5.343 -13.745 1.00 61.81 155 PRO A C 1
ATOM 1199 O O . PRO A 1 155 ? 32.042 6.087 -14.297 1.00 61.81 155 PRO A O 1
ATOM 1202 N N . GLY A 1 156 ? 31.120 4.052 -14.080 1.00 66.50 156 GLY A N 1
ATOM 1203 C CA . GLY A 1 156 ? 31.960 3.421 -15.100 1.00 66.50 156 GLY A CA 1
ATOM 1204 C C . GLY A 1 156 ? 31.701 3.964 -16.506 1.00 66.50 156 GLY A C 1
ATOM 1205 O O . GLY A 1 156 ? 32.645 4.204 -17.256 1.00 66.50 156 GLY A O 1
ATOM 1206 N N . LEU A 1 157 ? 30.436 4.213 -16.855 1.00 67.12 157 LEU A N 1
ATOM 1207 C CA . LEU A 1 157 ? 30.043 4.675 -18.189 1.00 67.12 157 LEU A CA 1
ATOM 1208 C C . LEU A 1 157 ? 30.366 6.164 -18.392 1.00 67.12 157 LEU A C 1
ATOM 1210 O O . LEU A 1 157 ? 30.841 6.550 -19.460 1.00 67.12 157 LEU A O 1
ATOM 1214 N N . VAL A 1 158 ? 30.211 6.982 -17.346 1.00 72.75 158 VAL A N 1
ATOM 1215 C CA . VAL A 1 158 ? 30.643 8.389 -17.346 1.00 72.75 158 VAL A CA 1
ATOM 1216 C C . VAL A 1 158 ? 32.165 8.489 -17.484 1.00 72.75 158 VAL A C 1
ATOM 1218 O O . VAL A 1 158 ? 32.650 9.254 -18.317 1.00 72.75 158 VAL A O 1
ATOM 1221 N N . LEU A 1 159 ? 32.932 7.665 -16.761 1.00 74.31 159 LEU A N 1
ATOM 1222 C CA . LEU A 1 159 ? 34.392 7.608 -16.909 1.00 74.31 159 LEU A CA 1
ATOM 1223 C C . LEU A 1 159 ? 34.823 7.137 -18.306 1.00 74.31 159 LEU A C 1
ATOM 1225 O O . LEU A 1 159 ? 35.772 7.685 -18.867 1.00 74.31 159 LEU A O 1
ATOM 1229 N N . LEU A 1 160 ? 34.107 6.177 -18.900 1.00 75.56 160 LEU A N 1
ATOM 1230 C CA . LEU A 1 160 ? 34.352 5.716 -20.271 1.00 75.56 160 LEU A CA 1
ATOM 1231 C C . LEU A 1 160 ? 34.091 6.818 -21.304 1.00 75.56 160 LEU A C 1
ATOM 1233 O O . LEU A 1 160 ? 34.899 7.006 -22.212 1.00 75.56 160 LEU A O 1
ATOM 1237 N N . MET A 1 161 ? 33.007 7.579 -21.146 1.00 79.19 161 MET A N 1
ATOM 1238 C CA . MET A 1 161 ? 32.660 8.692 -22.036 1.00 79.19 161 MET A CA 1
ATOM 1239 C C . MET A 1 161 ? 33.654 9.852 -21.917 1.00 79.19 161 MET A C 1
ATOM 1241 O O . MET A 1 161 ? 34.089 10.396 -22.935 1.00 79.19 161 MET A O 1
ATOM 1245 N N . ILE A 1 162 ? 34.081 10.191 -20.696 1.00 79.38 162 ILE A N 1
ATOM 1246 C CA . ILE A 1 162 ? 35.124 11.201 -20.462 1.00 79.38 162 ILE A CA 1
ATOM 1247 C C . ILE A 1 162 ? 36.459 10.730 -21.056 1.00 79.38 162 ILE A C 1
ATOM 1249 O O . ILE A 1 162 ? 37.116 11.484 -21.776 1.00 79.38 162 ILE A O 1
ATOM 1253 N N . GLY A 1 163 ? 36.838 9.470 -20.825 1.00 82.94 163 GLY A N 1
ATOM 1254 C CA . GLY A 1 163 ? 38.053 8.877 -21.385 1.00 82.94 163 GLY A CA 1
ATOM 1255 C C . GLY A 1 163 ? 38.058 8.872 -22.917 1.00 82.94 163 GLY A C 1
ATOM 1256 O O . GLY A 1 163 ? 39.044 9.283 -23.535 1.00 82.94 163 GLY A O 1
ATOM 1257 N N . ALA A 1 164 ? 36.940 8.487 -23.537 1.00 82.75 164 ALA A N 1
ATOM 1258 C CA . ALA A 1 164 ? 36.769 8.516 -24.988 1.00 82.75 164 ALA A CA 1
ATOM 1259 C C . ALA A 1 164 ? 36.833 9.948 -25.543 1.00 82.75 164 ALA A C 1
ATOM 1261 O O . ALA A 1 164 ? 37.497 10.182 -26.555 1.00 82.75 164 ALA A O 1
ATOM 1262 N N . GLY A 1 165 ? 36.222 10.919 -24.855 1.00 84.56 165 GLY A N 1
ATOM 1263 C CA . GLY A 1 165 ? 36.286 12.336 -25.218 1.00 84.56 165 GLY A CA 1
ATOM 1264 C C . GLY A 1 165 ? 37.712 12.893 -25.196 1.00 84.56 165 GLY A C 1
ATOM 1265 O O . GLY A 1 165 ? 38.133 13.551 -26.150 1.00 84.56 165 GLY A O 1
ATOM 1266 N N . ILE A 1 166 ? 38.495 12.570 -24.161 1.00 84.56 166 ILE A N 1
ATOM 1267 C CA . ILE A 1 166 ? 39.901 12.993 -24.044 1.00 84.56 166 ILE A CA 1
ATOM 1268 C C . ILE A 1 166 ? 40.758 12.360 -25.149 1.00 84.56 166 ILE A C 1
ATOM 1270 O O . ILE A 1 166 ? 41.583 13.046 -25.761 1.00 84.56 166 ILE A O 1
ATOM 1274 N N . ALA A 1 167 ? 40.559 11.072 -25.441 1.00 82.50 167 ALA A N 1
ATOM 1275 C CA . ALA A 1 167 ? 41.279 10.386 -26.513 1.00 82.50 167 ALA A CA 1
ATOM 1276 C C . ALA A 1 167 ? 40.973 11.006 -27.887 1.00 82.50 167 ALA A C 1
ATOM 1278 O O . ALA A 1 167 ? 41.895 11.293 -28.658 1.00 82.50 167 ALA A O 1
ATOM 1279 N N . LEU A 1 168 ? 39.697 11.288 -28.165 1.00 84.69 168 LEU A N 1
ATOM 1280 C CA . LEU A 1 168 ? 39.266 11.911 -29.416 1.00 84.69 168 LEU A CA 1
ATOM 1281 C C . LEU A 1 168 ? 39.826 13.333 -29.560 1.00 84.69 168 LEU A C 1
ATOM 1283 O O . LEU A 1 168 ? 40.343 13.692 -30.620 1.00 84.69 168 LEU A O 1
ATOM 1287 N N . TRP A 1 169 ? 39.794 14.121 -28.481 1.00 88.44 169 TRP A N 1
ATOM 1288 C CA . TRP A 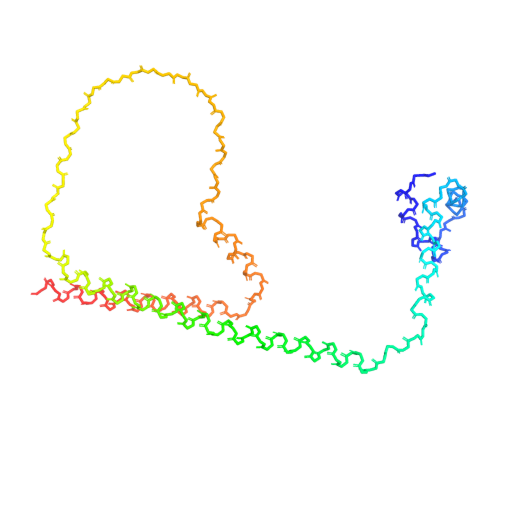1 169 ? 40.373 15.464 -28.450 1.00 88.44 169 TRP A CA 1
ATOM 1289 C C . TRP A 1 169 ? 41.876 15.438 -28.740 1.00 88.44 169 TRP A C 1
ATOM 1291 O O . TRP A 1 169 ? 42.370 16.232 -29.541 1.00 88.44 169 TRP A O 1
ATOM 1301 N N . ARG A 1 170 ? 42.606 14.474 -28.170 1.00 84.06 170 ARG A N 1
ATOM 1302 C CA . ARG A 1 170 ? 44.054 14.332 -28.372 1.00 84.06 170 ARG A CA 1
ATOM 1303 C C . ARG A 1 170 ? 44.406 13.938 -29.810 1.00 84.06 170 ARG A C 1
ATOM 1305 O O . ARG A 1 170 ? 45.368 14.468 -30.366 1.00 84.06 170 ARG A O 1
ATOM 1312 N N . ILE A 1 171 ? 43.606 13.071 -30.434 1.00 85.44 171 ILE A N 1
ATOM 1313 C CA . ILE A 1 171 ? 43.750 12.702 -31.852 1.00 85.44 171 ILE A CA 1
ATOM 1314 C C . ILE A 1 171 ? 43.490 13.919 -32.750 1.00 85.44 171 ILE A C 1
ATOM 1316 O O . ILE A 1 171 ? 44.304 14.229 -33.622 1.00 85.44 171 ILE A O 1
ATOM 1320 N N . LEU A 1 172 ? 42.403 14.655 -32.507 1.00 82.75 172 LEU A N 1
ATOM 1321 C CA . LEU A 1 172 ? 42.059 15.857 -33.274 1.00 82.75 172 LEU A CA 1
ATOM 1322 C C . LEU A 1 172 ? 43.115 16.960 -33.121 1.00 82.75 172 LEU A C 1
ATOM 1324 O O . LEU A 1 172 ? 43.504 17.585 -34.110 1.00 82.75 172 LEU A O 1
ATOM 1328 N N 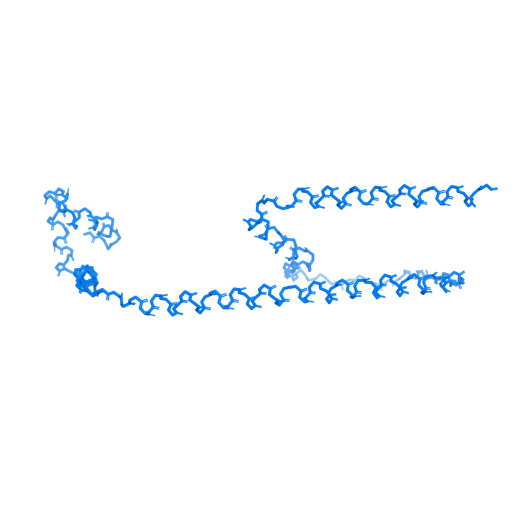. HIS A 1 173 ? 43.641 17.155 -31.911 1.00 86.88 173 HIS A N 1
ATOM 1329 C CA . HIS A 1 173 ? 44.716 18.108 -31.645 1.00 86.88 173 HIS A CA 1
ATOM 1330 C C . HIS A 1 173 ? 46.000 17.743 -32.407 1.00 86.88 173 HIS A C 1
ATOM 1332 O O . HIS A 1 173 ? 46.622 18.602 -33.035 1.00 86.88 173 HIS A O 1
ATOM 1338 N N . HIS A 1 174 ? 46.368 16.459 -32.438 1.00 81.19 174 HIS A N 1
ATOM 1339 C CA . HIS A 1 174 ? 47.552 15.993 -33.163 1.00 81.19 174 HIS A CA 1
ATOM 1340 C C . HIS A 1 174 ? 47.412 16.129 -34.691 1.00 81.19 174 HIS A C 1
ATOM 1342 O O . HIS A 1 174 ? 48.393 16.410 -35.387 1.00 81.19 174 HIS A O 1
ATOM 1348 N N . ILE A 1 175 ? 46.202 15.954 -35.229 1.00 81.56 175 ILE A N 1
ATOM 1349 C CA . ILE A 1 175 ? 45.911 16.176 -36.654 1.00 81.56 175 ILE A CA 1
ATOM 1350 C C . ILE A 1 175 ? 45.964 17.675 -36.991 1.00 81.56 175 ILE A C 1
ATOM 1352 O O . ILE A 1 175 ? 46.489 18.047 -38.041 1.00 81.56 175 ILE A O 1
ATOM 1356 N N . SER A 1 176 ? 45.476 18.538 -36.095 1.00 79.88 176 SER A N 1
ATOM 1357 C CA . SER A 1 176 ? 45.506 19.998 -36.260 1.00 79.88 176 SER A CA 1
ATOM 1358 C C . SER A 1 176 ? 46.936 20.553 -36.312 1.00 79.88 176 SER A C 1
ATOM 1360 O O . SER A 1 176 ? 47.247 21.378 -37.171 1.00 79.88 176 SER A O 1
ATOM 1362 N N . LEU A 1 177 ? 47.838 20.046 -35.462 1.00 75.94 177 LEU A N 1
ATOM 1363 C CA . LEU A 1 177 ? 49.244 20.470 -35.448 1.00 75.94 177 LEU A CA 1
ATOM 1364 C C . LEU A 1 177 ? 50.010 20.060 -36.715 1.00 75.94 177 LEU A C 1
ATOM 1366 O O . LEU A 1 177 ? 50.823 20.837 -37.205 1.00 75.94 177 LEU A O 1
ATOM 1370 N N . LYS A 1 178 ? 49.713 18.890 -37.300 1.00 73.19 178 LYS A N 1
ATOM 1371 C CA . LYS A 1 178 ? 50.346 18.438 -38.555 1.00 73.19 178 LYS A CA 1
ATOM 1372 C C . LYS A 1 178 ? 49.940 19.242 -39.794 1.00 73.19 178 LYS A C 1
ATOM 1374 O O . LYS A 1 178 ? 50.622 19.150 -40.801 1.00 73.19 178 LYS A O 1
ATOM 1379 N N . LYS A 1 179 ? 48.837 19.996 -39.751 1.00 68.25 179 LYS A N 1
ATOM 1380 C CA . LYS A 1 179 ? 48.391 20.839 -40.875 1.00 68.25 179 LYS A CA 1
ATOM 1381 C C . LYS A 1 179 ? 49.031 22.233 -40.900 1.00 68.25 179 LYS A C 1
ATOM 1383 O O . LYS A 1 179 ? 48.781 22.972 -41.846 1.00 68.25 179 LYS A O 1
ATOM 1388 N N . LYS A 1 180 ? 49.784 22.615 -39.862 1.00 63.06 180 LYS A N 1
ATOM 1389 C CA . LYS A 1 180 ? 50.359 23.964 -39.703 1.00 63.06 180 LYS A CA 1
ATOM 1390 C C . LYS A 1 180 ? 51.880 24.039 -39.913 1.00 63.06 180 LYS A C 1
ATOM 1392 O O . LYS A 1 180 ? 52.433 25.119 -39.729 1.00 63.06 180 LYS A O 1
ATOM 1397 N N . GLY A 1 181 ? 52.536 22.935 -40.270 1.00 52.59 181 GLY A N 1
ATOM 1398 C CA . GLY A 1 181 ? 53.942 22.890 -40.692 1.00 52.59 181 GLY A CA 1
ATOM 1399 C C . GLY A 1 181 ? 54.038 22.349 -42.104 1.00 52.59 181 GLY A C 1
ATOM 1400 O O . GLY A 1 181 ? 54.907 22.845 -42.847 1.00 52.59 181 GLY A O 1
#

pLDDT: mean 73.76, std 16.69, range [38.16, 96.19]

Mean predicted aligned error: 20.95 Å

Sequence (181 aa):
MQCEQFLSLLDDWKNGTLASAQVQEVKEHLHTCPRCQTLIKMQEDLPLLFADEAVPAAFTDSWHAALHKEHAARSKRIRHDWIAAAAALLFTAGGALVTGRLAGREAPAPMYKSTAADTSGIMLARAMPEPEPTLWEQALDVLSRAGDWIPDIWPGLVLLMIGAGIALWRILHHISLKKKG

Secondary structure (DSSP, 8-state):
--HHHHHHTHHHHHHT---HHHHHHHHHHHHH-HHHHHHHHHHHHHHHHTSS----HHHHHHHHHHHHHHHHHHHHHHHHHHHHHHHHHHHHHHHHHHHHTTTTS-PPP------------------PPPPPPPHHHHHHHHHHHHHTT-TTTHHHHHHHHHHHHHHHHHHHHHHHHHT--

Foldseek 3Di:
DDPVVLVVCVVVVVVVNDDPVVVVVNVVCCVVPVVVVVVVVCVVCVCVVVPPPDDPPVVVVVVVVVVVVVVVVVVVVVVVVVVVVVVVVCCVVVVCVVVVVVVPDDDDDDPDDDDDDDDDDDDDPDPDDDPDQPPVSVVVVVVVVVCVVDPPDPVVVVVVVVVVVVVVVVVVVVVVVVVPD

Solvent-accessible surface area (backbone atoms only — not comparable to full-atom values): 11162 Å² total; per-residue (Å²): 125,55,72,70,60,50,60,73,44,42,67,38,56,75,68,68,68,55,52,74,69,57,51,52,50,51,52,54,38,47,76,73,32,69,68,62,41,49,51,52,50,53,61,65,47,48,58,64,78,66,56,85,72,74,76,56,66,69,57,56,52,54,51,51,52,51,52,52,51,51,54,53,54,51,57,55,50,56,58,52,52,53,53,52,53,51,50,52,49,50,52,52,54,51,48,50,57,58,50,54,67,64,63,77,59,89,77,81,81,84,84,79,80,86,78,90,75,89,81,90,88,80,93,73,94,64,85,74,75,74,81,72,74,47,77,66,55,54,50,47,56,54,51,56,64,52,54,80,76,51,90,83,62,53,70,64,52,53,50,49,52,52,51,52,50,53,53,51,49,52,51,51,52,56,56,56,58,66,74,74,116